Protein AF-A0AAW2YPS1-F1 (afdb_monomer_lite)

Sequence (233 aa):
MLGTVGYEARLDATVISDTVNVASRLKALTKAFGVFIIVSSSVIDRYEIELLEQADQQAEVADNHPVTPLSAHKRTPSLLTLVQEEENSLQSFTFGSSKAKSNSEVHFDDRSDDSSCSYYQQKIKYRRLGSFILKGKNVPYELYEVYDLNWYLRHETLKEHEEKLEAFRVGLELFSDMKTLPAALRHFQQLHAAHPREAIMNFYCKACQAYMNEKLPDDWKGEIKTDKSGDIL

Organism: NCBI:txid1008807

Radius of gyration: 24.63 Å; chains: 1; bounding box: 60×60×66 Å

InterPro domains:
  IPR029787 Nucleotide cyclase [G3DSA:3.30.70.1230] (1-89)
  IPR029787 Nucleotide cyclase [SSF55073] (2-156)

Foldseek 3Di:
DWAWDDDPVDTDTDDDDPVVLVVLQQVLQCVLQVADDKDFPVVCVVVVQDAPDDDCPPPDDDDDDDDDPPPDDDDDDDPVVVVVVVVVVVVPDDDDDDDDDDDDDDDPPPPPPCVVVVVVPQRWYKAWLAWEQEPPRPHTTGMIGIDRPVVVCVPDPPVVVVVLRVLVVVLLQLLQDLVSLVVSLVSLVVSCVVPVSRSSSVLSNVVSVVVNPDDDDPNGGNYFYAYSNRHTD

Structure (mmCIF, N/CA/C/O backbone):
data_AF-A0AAW2YPS1-F1
#
_entry.id   AF-A0AAW2YPS1-F1
#
loop_
_atom_site.group_PDB
_atom_site.id
_atom_site.type_symbol
_atom_site.label_atom_id
_atom_site.label_alt_id
_atom_site.label_comp_id
_atom_site.label_asym_id
_atom_site.label_entity_id
_atom_site.label_seq_id
_atom_site.pdbx_PDB_ins_code
_atom_site.Cartn_x
_atom_site.Cartn_y
_atom_site.Cartn_z
_atom_site.occupancy
_atom_site.B_iso_or_equiv
_atom_site.auth_seq_id
_atom_site.auth_comp_id
_atom_site.auth_asym_id
_atom_site.auth_atom_id
_atom_site.pdbx_PDB_model_num
ATOM 1 N N . MET A 1 1 ? -5.151 -27.121 -5.963 1.00 49.91 1 MET A N 1
ATOM 2 C CA . MET A 1 1 ? -5.452 -28.293 -6.812 1.00 49.91 1 MET A CA 1
ATOM 3 C C . MET A 1 1 ? -5.431 -27.850 -8.267 1.00 49.91 1 MET A C 1
ATOM 5 O O . MET A 1 1 ? -5.930 -26.771 -8.564 1.00 49.91 1 MET A O 1
ATOM 9 N N . LEU A 1 2 ? -4.829 -28.640 -9.152 1.00 50.59 2 LEU A N 1
ATOM 10 C CA . LEU A 1 2 ? -4.946 -28.479 -10.604 1.00 50.59 2 LEU A CA 1
ATOM 11 C C . LEU A 1 2 ? -6.037 -29.450 -11.071 1.00 50.59 2 LEU A C 1
ATOM 13 O O . LEU A 1 2 ? -6.014 -30.608 -10.662 1.00 50.59 2 LEU A O 1
ATOM 17 N N . GLY A 1 3 ? -7.005 -28.987 -11.855 1.00 50.53 3 GLY A N 1
ATOM 18 C CA . GLY A 1 3 ? -8.108 -29.816 -12.338 1.00 50.53 3 GLY A CA 1
ATOM 19 C C . GLY A 1 3 ? -8.510 -29.433 -13.754 1.00 50.53 3 GLY A C 1
ATOM 20 O O . GLY A 1 3 ? -8.376 -28.284 -14.152 1.00 50.53 3 GLY A O 1
ATOM 21 N N . THR A 1 4 ? -8.990 -30.392 -14.532 1.00 61.03 4 THR A N 1
ATOM 22 C CA . THR A 1 4 ? -9.516 -30.141 -15.877 1.00 61.03 4 THR A CA 1
ATOM 23 C C . THR A 1 4 ? -11.019 -29.900 -15.801 1.00 61.03 4 THR A C 1
ATOM 25 O O . THR A 1 4 ? -11.741 -30.722 -15.237 1.00 61.03 4 THR A O 1
ATOM 28 N N . VAL A 1 5 ? -11.501 -28.794 -16.362 1.00 60.19 5 VAL A N 1
ATOM 29 C CA . VAL A 1 5 ? -12.927 -28.474 -16.483 1.00 60.19 5 VAL A CA 1
ATOM 30 C C . VAL A 1 5 ? -13.302 -28.548 -17.956 1.00 60.19 5 VAL A C 1
ATOM 32 O O . VAL A 1 5 ? -12.699 -27.865 -18.780 1.00 60.19 5 VAL A O 1
ATOM 35 N N . GLY A 1 6 ? -14.292 -29.373 -18.300 1.00 63.28 6 GLY A N 1
ATOM 36 C CA . GLY A 1 6 ? -14.821 -29.414 -19.659 1.00 63.28 6 GLY A CA 1
ATOM 37 C C . GLY A 1 6 ? -15.485 -30.732 -20.059 1.00 63.28 6 GLY A C 1
ATOM 38 O O . GLY A 1 6 ? -15.484 -31.696 -19.296 1.00 63.28 6 GLY A O 1
ATOM 39 N N . TYR A 1 7 ? -16.096 -30.741 -21.245 1.00 58.62 7 TYR A N 1
ATOM 40 C CA . TYR A 1 7 ? -16.742 -31.913 -21.855 1.00 58.62 7 TYR A CA 1
ATOM 41 C C . TYR A 1 7 ? -15.767 -32.595 -22.827 1.00 58.62 7 TYR A C 1
ATOM 43 O O . TYR A 1 7 ? -14.792 -31.968 -23.228 1.00 58.62 7 TYR A O 1
ATOM 51 N N . GLU A 1 8 ? -16.027 -33.839 -23.244 1.00 62.25 8 GLU A N 1
ATOM 52 C CA . GLU A 1 8 ? -15.074 -34.737 -23.941 1.00 62.25 8 GLU A CA 1
ATOM 53 C C . GLU A 1 8 ? -14.272 -34.131 -25.120 1.00 62.25 8 GLU A C 1
ATOM 55 O O . GLU A 1 8 ? -13.192 -34.625 -25.431 1.00 62.25 8 GLU A O 1
ATOM 60 N N . ALA A 1 9 ? -14.739 -33.045 -25.751 1.00 55.00 9 ALA A N 1
ATOM 61 C CA . ALA A 1 9 ? -14.063 -32.362 -26.862 1.00 55.00 9 ALA A CA 1
ATOM 62 C C . ALA A 1 9 ? -13.265 -31.085 -26.487 1.00 55.00 9 ALA A C 1
ATOM 64 O O . ALA A 1 9 ? -12.586 -30.522 -27.346 1.00 55.00 9 ALA A O 1
ATOM 65 N N . ARG A 1 10 ? -13.345 -30.597 -25.240 1.00 47.72 10 ARG A N 1
ATOM 66 C CA . ARG A 1 10 ? -12.594 -29.437 -24.719 1.00 47.72 10 ARG A CA 1
ATOM 67 C C . ARG A 1 10 ? -12.361 -29.608 -23.221 1.00 47.72 10 ARG A C 1
ATOM 69 O O . ARG A 1 10 ? -13.286 -29.396 -22.449 1.00 47.72 10 ARG A O 1
ATOM 76 N N . LEU A 1 11 ? -11.140 -29.959 -22.825 1.00 43.00 11 LEU A N 1
ATOM 77 C CA . LEU A 1 11 ? -10.700 -29.976 -21.428 1.00 43.00 11 LEU A CA 1
ATOM 78 C C . LEU A 1 11 ? -9.792 -28.767 -21.186 1.00 43.00 11 LEU A C 1
ATOM 80 O O . LEU A 1 11 ? -8.671 -28.745 -21.687 1.00 43.00 11 LEU A O 1
ATOM 84 N N . ASP A 1 12 ? -10.255 -27.788 -20.409 1.00 59.34 12 ASP A N 1
ATOM 85 C CA . ASP A 1 12 ? -9.418 -26.674 -19.961 1.00 59.34 12 ASP A CA 1
ATOM 86 C C . ASP A 1 12 ? -8.787 -27.015 -18.608 1.00 59.34 12 ASP A C 1
ATOM 88 O O . ASP A 1 12 ? -9.478 -27.285 -17.620 1.00 59.34 12 ASP A O 1
ATOM 92 N N . ALA A 1 13 ? -7.457 -26.999 -18.536 1.00 53.31 13 ALA A N 1
ATOM 93 C CA . ALA A 1 13 ? -6.741 -27.142 -17.275 1.00 53.31 13 ALA A CA 1
ATOM 94 C C . ALA A 1 13 ? -6.869 -25.846 -16.457 1.00 53.31 13 ALA A C 1
ATOM 96 O O . ALA A 1 13 ? -6.369 -24.793 -16.842 1.00 53.31 13 ALA A O 1
ATOM 97 N N . THR A 1 14 ? -7.539 -25.926 -15.309 1.00 62.19 14 THR A N 1
ATOM 98 C CA . THR A 1 14 ? -7.776 -24.812 -14.388 1.00 62.19 14 THR A CA 1
ATOM 99 C C . THR A 1 14 ? -7.107 -25.089 -13.044 1.00 62.19 14 THR A C 1
ATOM 101 O O . THR A 1 14 ? -7.213 -26.177 -12.475 1.00 62.19 14 THR A O 1
ATOM 104 N N . VAL A 1 15 ? -6.426 -24.089 -12.484 1.00 62.94 15 VAL A N 1
ATOM 105 C CA . VAL A 1 15 ? -5.923 -24.152 -11.105 1.00 62.94 15 VAL A CA 1
ATOM 106 C C . VAL A 1 15 ? -6.981 -23.574 -10.174 1.00 62.94 15 VAL A C 1
ATOM 108 O O . VAL A 1 15 ? -7.336 -22.403 -10.279 1.00 62.94 15 VAL A O 1
ATOM 111 N N . ILE A 1 16 ? -7.449 -24.379 -9.222 1.00 67.69 16 ILE A N 1
ATOM 112 C CA . ILE A 1 16 ? -8.326 -23.932 -8.138 1.00 67.69 16 ILE A CA 1
ATOM 113 C C . ILE A 1 16 ? -7.498 -23.945 -6.854 1.00 67.69 16 ILE A C 1
ATOM 115 O O . ILE A 1 16 ? -7.058 -24.995 -6.370 1.00 67.69 16 ILE A O 1
ATOM 119 N N . SER A 1 17 ? -7.224 -22.756 -6.324 1.00 75.56 17 SER A N 1
ATOM 120 C CA . SER A 1 17 ? -6.490 -22.587 -5.072 1.00 75.56 17 SER A CA 1
ATOM 121 C C . SER A 1 17 ? -6.803 -21.240 -4.436 1.00 75.56 17 SER A C 1
ATOM 123 O O . SER A 1 17 ? -7.057 -20.251 -5.126 1.00 75.56 17 SER A O 1
ATOM 125 N N . ASP A 1 18 ? -6.676 -21.183 -3.114 1.00 80.25 18 ASP A N 1
ATOM 126 C CA . ASP A 1 18 ? -6.661 -19.927 -2.377 1.00 80.25 18 ASP A CA 1
ATOM 127 C C 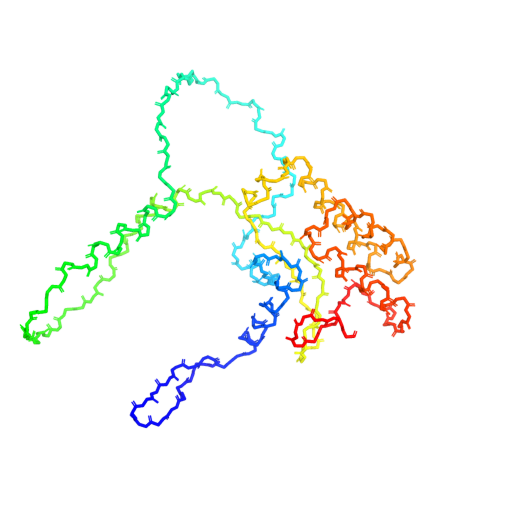. ASP A 1 18 ? -5.565 -18.976 -2.862 1.00 80.25 18 ASP A C 1
ATOM 129 O O . ASP A 1 18 ? -5.792 -17.770 -2.903 1.00 80.25 18 ASP A O 1
ATOM 133 N N . THR A 1 19 ? -4.428 -19.506 -3.320 1.00 82.12 19 THR A N 1
ATOM 134 C CA . THR A 1 19 ? -3.346 -18.715 -3.924 1.00 82.12 19 THR A CA 1
ATOM 135 C C . THR A 1 19 ? -3.807 -17.981 -5.182 1.00 82.12 19 THR A C 1
ATOM 137 O O . THR A 1 19 ? -3.478 -16.812 -5.357 1.00 82.12 19 THR A O 1
ATOM 140 N N . VAL A 1 20 ? -4.614 -18.627 -6.035 1.00 83.19 20 VAL A N 1
ATOM 141 C CA . VAL A 1 20 ? -5.159 -18.006 -7.258 1.00 83.19 20 VAL A CA 1
ATOM 142 C C . VAL A 1 20 ? -6.142 -16.894 -6.891 1.00 83.19 20 VAL A C 1
ATOM 144 O O . VAL A 1 20 ? -6.107 -15.809 -7.472 1.00 83.19 20 VAL A O 1
ATOM 147 N N . ASN A 1 21 ? -6.967 -17.123 -5.865 1.00 84.69 21 ASN A N 1
ATOM 148 C CA . ASN A 1 21 ? -7.882 -16.108 -5.351 1.00 84.69 21 ASN A CA 1
ATOM 149 C C . ASN A 1 21 ? -7.128 -14.899 -4.774 1.00 84.69 21 ASN A C 1
ATOM 151 O O . ASN A 1 21 ? -7.476 -13.766 -5.105 1.00 84.69 21 ASN A O 1
ATOM 155 N N . VAL A 1 22 ? -6.083 -15.115 -3.968 1.00 86.69 22 VAL A N 1
ATOM 156 C CA . VAL A 1 22 ? -5.229 -14.036 -3.438 1.00 86.69 22 VAL A CA 1
ATOM 157 C C . VAL A 1 22 ? -4.558 -13.277 -4.579 1.00 86.69 22 VAL A C 1
ATOM 159 O O . VAL A 1 22 ? -4.701 -12.062 -4.649 1.00 86.69 22 VAL A O 1
ATOM 162 N N . ALA A 1 23 ? -3.931 -13.969 -5.534 1.00 88.00 23 ALA A N 1
ATOM 163 C CA . ALA A 1 23 ? -3.290 -13.334 -6.686 1.00 88.00 23 ALA A CA 1
ATOM 164 C C . ALA A 1 23 ? -4.268 -12.459 -7.495 1.00 88.00 23 ALA A C 1
ATOM 166 O O . ALA A 1 23 ? -3.933 -11.337 -7.875 1.00 88.00 23 ALA A O 1
ATOM 167 N N . SER A 1 24 ? -5.510 -12.920 -7.695 1.00 90.25 24 SER A N 1
ATOM 168 C CA . SER A 1 24 ? -6.547 -12.124 -8.369 1.00 90.25 24 SER A CA 1
ATOM 169 C C . SER A 1 24 ? -6.903 -10.838 -7.609 1.00 90.25 24 SER A C 1
ATOM 171 O O . SER A 1 24 ? -7.172 -9.814 -8.234 1.00 90.25 24 SER A O 1
ATOM 173 N N . ARG A 1 25 ? -6.865 -10.868 -6.269 1.00 92.06 25 ARG A N 1
ATOM 174 C CA . ARG A 1 25 ? -7.097 -9.695 -5.413 1.00 92.06 25 ARG A CA 1
ATOM 175 C C . ARG A 1 25 ? -5.914 -8.738 -5.448 1.00 92.06 25 ARG A C 1
ATOM 177 O O . ARG A 1 25 ? -6.132 -7.544 -5.600 1.00 92.06 25 ARG A O 1
ATOM 184 N N . LEU A 1 26 ? -4.683 -9.247 -5.402 1.00 93.06 26 LEU A N 1
ATOM 185 C CA . LEU A 1 26 ? -3.485 -8.412 -5.544 1.00 93.06 26 LEU A CA 1
ATOM 186 C C . LEU A 1 26 ? -3.471 -7.676 -6.890 1.00 93.06 26 LEU A C 1
ATOM 188 O O . LEU A 1 26 ? -3.177 -6.487 -6.936 1.00 93.06 26 LEU A O 1
ATOM 192 N N . LYS A 1 27 ? -3.900 -8.337 -7.973 1.00 91.19 27 LYS A N 1
ATOM 193 C CA . LYS A 1 27 ? -4.081 -7.694 -9.285 1.00 91.19 27 LYS A CA 1
ATOM 194 C C . LYS A 1 27 ? -5.148 -6.589 -9.282 1.00 91.19 27 LYS A C 1
ATOM 196 O O . LYS A 1 27 ? -5.062 -5.660 -10.074 1.00 91.19 27 LYS A O 1
ATOM 201 N N . ALA A 1 28 ? -6.178 -6.678 -8.445 1.00 91.94 28 ALA A N 1
ATOM 202 C CA . ALA A 1 28 ? -7.138 -5.582 -8.314 1.00 91.94 28 ALA A CA 1
ATOM 203 C C . ALA A 1 28 ? -6.499 -4.380 -7.590 1.00 91.94 28 ALA A C 1
ATOM 205 O O . ALA A 1 28 ? -6.656 -3.239 -8.025 1.00 91.94 28 ALA A O 1
ATOM 206 N N . LEU A 1 29 ? -5.697 -4.650 -6.553 1.00 94.19 29 LEU A N 1
ATOM 207 C CA . LEU A 1 29 ? -4.977 -3.624 -5.793 1.00 94.19 29 LEU A CA 1
ATOM 208 C C . LEU A 1 29 ? -3.941 -2.865 -6.629 1.00 94.19 29 LEU A C 1
ATOM 210 O O . LEU A 1 29 ? -3.798 -1.663 -6.433 1.00 94.19 29 LEU A O 1
ATOM 214 N N . THR A 1 30 ? -3.274 -3.502 -7.602 1.00 93.62 30 THR A N 1
ATOM 215 C CA . THR A 1 30 ? -2.321 -2.790 -8.482 1.00 93.62 30 THR A CA 1
ATOM 216 C C . THR A 1 30 ? -2.982 -1.607 -9.184 1.00 93.62 30 THR A C 1
ATOM 218 O O . THR A 1 30 ? -2.420 -0.513 -9.233 1.00 93.62 30 THR A O 1
ATOM 221 N N . LYS A 1 31 ? -4.227 -1.784 -9.645 1.00 90.88 31 LYS A N 1
ATOM 222 C CA . LYS A 1 31 ? -5.016 -0.715 -10.265 1.00 90.88 31 LYS A CA 1
ATOM 223 C C . LYS A 1 31 ? -5.396 0.377 -9.265 1.00 90.88 31 LYS A C 1
ATOM 225 O O . LYS A 1 31 ? -5.305 1.551 -9.607 1.00 90.88 31 LYS A O 1
ATOM 230 N N . ALA A 1 32 ? -5.834 0.000 -8.064 1.00 90.94 32 ALA A N 1
ATOM 231 C CA . ALA A 1 32 ? -6.223 0.957 -7.028 1.00 90.94 32 ALA A CA 1
ATOM 232 C C . ALA A 1 32 ? -5.034 1.815 -6.560 1.00 90.94 32 ALA A C 1
ATOM 234 O O . ALA A 1 32 ? -5.182 3.012 -6.320 1.00 90.94 32 ALA A O 1
ATOM 235 N N . PHE A 1 33 ? -3.850 1.209 -6.462 1.00 93.06 33 PHE A N 1
ATOM 236 C CA . PHE A 1 33 ? -2.636 1.854 -5.960 1.00 93.06 33 PHE A CA 1
ATOM 237 C C . PHE A 1 33 ? -1.825 2.548 -7.059 1.00 93.06 33 PHE A C 1
ATOM 239 O O . PHE A 1 33 ? -1.006 3.412 -6.754 1.00 93.06 33 PHE A O 1
ATOM 246 N N . GLY A 1 34 ? -2.061 2.205 -8.329 1.00 91.31 34 GLY A N 1
ATOM 247 C CA . GLY A 1 34 ? -1.286 2.716 -9.461 1.00 91.31 34 GLY A CA 1
ATOM 248 C C . GLY A 1 34 ? 0.131 2.140 -9.534 1.00 91.31 34 GLY A C 1
ATOM 249 O O . GLY A 1 34 ? 1.023 2.800 -10.054 1.00 91.31 34 GLY A O 1
ATOM 250 N N . VAL A 1 35 ? 0.333 0.931 -9.004 1.00 92.06 35 VAL A N 1
ATOM 251 C CA . VAL A 1 35 ? 1.626 0.227 -8.952 1.00 92.06 35 VAL A CA 1
ATOM 252 C C . VAL A 1 35 ? 1.655 -0.910 -9.968 1.00 92.06 35 VAL A C 1
ATOM 254 O O . VAL A 1 35 ? 0.607 -1.445 -10.336 1.00 92.06 35 VAL A O 1
ATOM 257 N N . PHE A 1 36 ? 2.840 -1.312 -10.425 1.00 89.50 36 PHE A N 1
ATOM 258 C CA . PHE A 1 36 ? 2.949 -2.317 -11.490 1.00 89.50 36 PHE A CA 1
ATOM 259 C C . PHE A 1 36 ? 2.827 -3.748 -10.972 1.00 89.50 36 PHE A C 1
ATOM 261 O O . PHE A 1 36 ? 2.099 -4.561 -11.547 1.00 89.50 36 PHE A O 1
ATOM 268 N N . ILE A 1 37 ? 3.540 -4.061 -9.890 1.00 92.88 37 ILE A N 1
ATOM 269 C CA . ILE A 1 37 ? 3.670 -5.420 -9.367 1.00 92.88 37 ILE A CA 1
ATOM 270 C C . ILE A 1 37 ? 3.500 -5.375 -7.854 1.00 92.88 37 ILE A C 1
ATOM 272 O O . ILE A 1 37 ? 4.235 -4.672 -7.171 1.00 92.88 37 ILE A O 1
ATOM 276 N N . ILE A 1 38 ? 2.550 -6.158 -7.339 1.00 95.06 38 ILE A N 1
ATOM 277 C CA . ILE A 1 38 ? 2.369 -6.379 -5.902 1.00 95.06 38 ILE A CA 1
ATOM 278 C C . ILE A 1 38 ? 2.671 -7.834 -5.587 1.00 95.06 38 ILE A C 1
ATOM 280 O O . ILE A 1 38 ? 2.161 -8.742 -6.249 1.00 95.06 38 ILE A O 1
ATOM 284 N N . VAL A 1 39 ? 3.438 -8.045 -4.527 1.00 93.56 39 VAL A N 1
ATOM 285 C CA . VAL A 1 39 ? 3.730 -9.361 -3.964 1.00 93.56 39 VAL A CA 1
ATOM 286 C C . VAL A 1 39 ? 3.433 -9.372 -2.467 1.00 93.56 39 VAL A C 1
ATOM 288 O O . VAL A 1 39 ? 3.416 -8.330 -1.815 1.00 93.56 39 VAL A O 1
ATOM 291 N N . SER A 1 40 ? 3.178 -10.554 -1.911 1.00 93.62 40 SER A N 1
ATOM 292 C CA . SER A 1 40 ? 3.101 -10.744 -0.458 1.00 93.62 40 SER A CA 1
ATOM 293 C C . SER A 1 40 ? 4.489 -10.977 0.141 1.00 93.62 40 SER A C 1
ATOM 295 O O . SER A 1 40 ? 5.370 -11.470 -0.567 1.00 93.62 40 SER A O 1
ATOM 297 N N . SER A 1 41 ? 4.647 -10.769 1.451 1.00 90.62 41 SER A N 1
ATOM 298 C CA . SER A 1 41 ? 5.866 -11.135 2.201 1.00 90.62 41 SER A CA 1
ATOM 299 C C . SER A 1 41 ? 6.379 -12.541 1.873 1.00 90.62 41 SER A C 1
ATOM 301 O O . SER A 1 41 ? 7.550 -12.707 1.568 1.00 90.62 41 SER A O 1
ATOM 303 N N . SER A 1 42 ? 5.489 -13.535 1.767 1.00 87.31 42 SER A N 1
ATOM 304 C CA . SER A 1 42 ? 5.872 -14.922 1.452 1.00 87.31 42 SER A CA 1
ATOM 305 C C . SER A 1 42 ? 6.623 -15.101 0.124 1.00 87.31 42 SER A C 1
ATOM 307 O O . SER A 1 42 ? 7.271 -16.124 -0.071 1.00 87.31 42 SER A O 1
ATOM 309 N N . VAL A 1 43 ? 6.494 -14.160 -0.818 1.00 87.25 43 VAL A N 1
ATOM 310 C CA . VAL A 1 43 ? 7.252 -14.168 -2.079 1.00 87.25 43 VAL A CA 1
ATOM 311 C C . VAL A 1 43 ? 8.620 -13.523 -1.875 1.00 87.25 43 VAL A C 1
ATOM 313 O O . VAL A 1 43 ? 9.602 -14.073 -2.358 1.00 87.25 43 VAL A O 1
ATOM 316 N N . ILE A 1 44 ? 8.686 -12.410 -1.137 1.00 83.75 44 ILE A N 1
ATOM 317 C CA . ILE A 1 44 ? 9.950 -11.758 -0.763 1.00 83.75 44 ILE A CA 1
ATOM 318 C C . ILE A 1 44 ? 10.846 -12.752 -0.015 1.00 83.75 44 ILE A C 1
ATOM 320 O O . ILE A 1 44 ? 11.976 -12.983 -0.437 1.00 83.75 44 ILE A O 1
ATOM 324 N N . ASP A 1 45 ? 10.302 -13.412 1.012 1.00 80.62 45 ASP A N 1
ATOM 325 C CA . ASP A 1 45 ? 11.036 -14.351 1.870 1.00 80.62 45 ASP A CA 1
ATOM 326 C C . ASP A 1 45 ? 11.545 -15.572 1.095 1.00 80.62 45 ASP A C 1
ATOM 328 O O . ASP A 1 45 ? 12.632 -16.082 1.346 1.00 80.62 45 ASP A O 1
ATOM 332 N N . ARG A 1 46 ? 10.747 -16.069 0.142 1.00 80.50 46 ARG A N 1
ATOM 333 C CA . ARG A 1 46 ? 11.061 -17.294 -0.605 1.00 80.50 46 ARG A CA 1
ATOM 334 C C . ARG A 1 46 ? 12.149 -17.099 -1.657 1.00 80.50 46 ARG A C 1
ATOM 336 O O . ARG A 1 46 ? 12.832 -18.063 -1.987 1.00 80.50 46 ARG A O 1
ATOM 343 N N . TYR A 1 47 ? 12.237 -15.905 -2.230 1.00 73.62 47 TYR A N 1
ATOM 344 C CA . TYR A 1 47 ? 13.167 -15.598 -3.317 1.00 73.62 47 TYR A CA 1
ATOM 345 C C . TYR A 1 47 ? 14.295 -14.664 -2.878 1.00 73.62 47 TYR A C 1
ATOM 347 O O . TYR A 1 47 ? 14.976 -14.123 -3.743 1.00 73.62 47 TYR A O 1
ATOM 355 N N . GLU A 1 48 ? 14.469 -14.475 -1.564 1.00 65.31 48 GLU A N 1
ATOM 356 C CA . GLU A 1 48 ? 15.543 -13.676 -0.958 1.00 65.31 48 GLU A CA 1
ATOM 357 C C . GLU A 1 48 ? 15.737 -12.327 -1.666 1.00 65.31 48 GLU A C 1
ATOM 359 O O . GLU A 1 48 ? 16.852 -11.899 -1.956 1.00 65.31 48 GLU A O 1
ATOM 364 N N . ILE A 1 49 ? 14.627 -11.656 -1.993 1.00 66.56 49 ILE A N 1
ATOM 365 C CA . ILE A 1 49 ? 14.687 -10.367 -2.681 1.00 66.56 49 ILE A CA 1
ATOM 366 C C . ILE A 1 49 ? 15.344 -9.375 -1.705 1.00 66.56 49 ILE A C 1
ATOM 368 O O . ILE A 1 49 ? 14.782 -9.073 -0.650 1.00 66.56 49 ILE A O 1
ATOM 372 N N . GLU A 1 50 ? 16.557 -8.909 -2.030 1.00 57.00 50 GLU A N 1
ATOM 373 C CA . GLU A 1 50 ? 17.369 -8.060 -1.146 1.00 57.00 50 GLU A CA 1
ATOM 374 C C . GLU A 1 50 ? 16.673 -6.724 -0.844 1.00 57.00 50 GLU A C 1
ATOM 376 O O . GLU A 1 50 ? 16.353 -5.944 -1.747 1.00 57.00 50 GLU A O 1
ATOM 381 N N . LEU A 1 51 ? 16.485 -6.431 0.449 1.00 53.00 51 LEU A N 1
ATOM 382 C CA . LEU A 1 51 ? 16.148 -5.093 0.926 1.00 53.00 51 LEU A CA 1
ATOM 383 C C . LEU A 1 51 ? 17.399 -4.228 0.771 1.00 53.00 51 LEU A C 1
ATOM 385 O O . LEU A 1 51 ? 18.302 -4.269 1.601 1.00 53.00 51 LEU A O 1
ATOM 389 N N . LEU A 1 52 ? 17.484 -3.444 -0.296 1.00 49.56 52 LEU A N 1
ATOM 390 C CA . LEU A 1 52 ? 18.528 -2.424 -0.384 1.00 49.56 52 LEU A CA 1
ATOM 391 C C . LEU A 1 52 ? 18.043 -1.188 0.356 1.00 49.56 52 LEU A C 1
ATOM 393 O O . LEU A 1 52 ? 17.695 -0.178 -0.258 1.00 49.56 52 LEU A O 1
ATOM 397 N N . GLU A 1 53 ? 17.950 -1.313 1.676 1.00 42.72 53 GLU A N 1
ATOM 398 C CA . GLU A 1 53 ? 17.853 -0.153 2.541 1.00 42.72 53 GLU A CA 1
ATOM 399 C C . GLU A 1 53 ? 19.185 0.594 2.485 1.00 42.72 53 GLU A C 1
ATOM 401 O O . GLU A 1 53 ? 20.230 0.083 2.874 1.00 42.72 53 GLU A O 1
ATOM 406 N N . GLN A 1 54 ? 19.074 1.826 1.990 1.00 36.78 54 GLN A N 1
ATOM 407 C CA . GLN A 1 54 ? 20.110 2.838 1.826 1.00 36.78 54 GLN A CA 1
ATOM 408 C C . GLN A 1 54 ? 21.098 2.575 0.686 1.00 36.78 54 GLN A C 1
ATOM 410 O O . GLN A 1 54 ? 21.704 1.516 0.552 1.00 36.78 54 GLN A O 1
ATOM 415 N N . ALA A 1 55 ? 21.221 3.592 -0.170 1.00 38.62 55 ALA A N 1
ATOM 416 C CA . ALA A 1 55 ? 22.260 3.701 -1.174 1.00 38.62 55 ALA A CA 1
ATOM 417 C C . ALA A 1 55 ? 23.616 3.312 -0.575 1.00 38.62 55 ALA A C 1
ATOM 419 O O . ALA A 1 55 ? 23.987 3.809 0.489 1.00 38.62 55 ALA A O 1
ATOM 420 N N . ASP A 1 56 ? 24.346 2.458 -1.288 1.00 40.12 56 ASP A N 1
ATOM 421 C CA . ASP A 1 56 ? 25.765 2.206 -1.085 1.00 40.12 56 ASP A CA 1
ATOM 422 C C . ASP A 1 56 ? 26.522 3.546 -0.985 1.00 40.12 56 ASP A C 1
ATOM 424 O O . ASP A 1 56 ? 26.979 4.102 -1.980 1.00 40.12 56 ASP A O 1
ATOM 428 N N . GLN A 1 57 ? 26.685 4.079 0.229 1.00 42.16 57 GLN A N 1
ATOM 429 C CA . GLN A 1 57 ? 27.601 5.188 0.525 1.00 42.16 57 GLN A CA 1
ATOM 430 C C . GLN A 1 57 ? 29.056 4.699 0.667 1.00 42.16 57 GLN A C 1
ATOM 432 O O . GLN A 1 57 ? 29.907 5.418 1.181 1.00 42.16 57 GLN A O 1
ATOM 437 N N . GLN A 1 58 ? 29.366 3.478 0.217 1.00 35.81 58 GLN A N 1
ATOM 438 C CA . GLN A 1 58 ? 30.698 2.868 0.316 1.00 35.81 58 GLN A CA 1
ATOM 439 C C . GLN A 1 58 ? 31.224 2.297 -1.011 1.00 35.81 58 GLN A C 1
ATOM 441 O O . GLN A 1 58 ? 32.124 1.465 -1.007 1.00 35.81 58 GLN A O 1
ATOM 446 N N . ALA A 1 59 ? 30.734 2.784 -2.155 1.00 40.22 59 ALA A N 1
ATOM 447 C CA . ALA A 1 59 ? 31.341 2.510 -3.461 1.00 40.22 59 ALA A CA 1
ATOM 448 C C . ALA A 1 59 ? 32.226 3.674 -3.958 1.00 40.22 59 ALA A C 1
ATOM 450 O O . ALA A 1 59 ? 32.221 4.011 -5.136 1.00 40.22 59 ALA A O 1
ATOM 451 N N . GLU A 1 60 ? 33.008 4.289 -3.071 1.00 43.31 60 GLU A N 1
ATOM 452 C CA . GLU A 1 60 ? 34.226 5.008 -3.453 1.00 43.31 60 GLU A CA 1
ATOM 453 C C . GLU A 1 60 ? 35.356 4.555 -2.520 1.00 43.31 60 GLU A C 1
ATOM 455 O O . GLU A 1 60 ? 35.172 4.468 -1.310 1.00 43.31 60 GLU A O 1
ATOM 460 N N . VAL A 1 61 ? 36.531 4.308 -3.108 1.00 43.94 61 VAL A N 1
ATOM 461 C CA . VAL A 1 61 ? 37.789 3.826 -2.501 1.00 43.94 61 VAL A CA 1
ATOM 462 C C . VAL A 1 61 ? 37.959 2.296 -2.451 1.00 43.94 61 VAL A C 1
ATOM 464 O O . VAL A 1 61 ? 37.855 1.685 -1.396 1.00 43.94 61 VAL A O 1
ATOM 467 N N . ALA A 1 62 ? 38.323 1.696 -3.592 1.00 32.81 62 ALA A N 1
ATOM 468 C CA . ALA A 1 62 ? 39.489 0.799 -3.727 1.00 32.81 62 ALA A CA 1
ATOM 469 C C . ALA A 1 62 ? 39.566 0.216 -5.152 1.00 32.81 62 ALA A C 1
ATOM 471 O O . ALA A 1 62 ? 38.880 -0.741 -5.486 1.00 32.81 62 ALA A O 1
ATOM 472 N N . ASP A 1 63 ? 40.362 0.865 -6.002 1.00 32.78 63 ASP A N 1
ATOM 473 C CA . ASP A 1 63 ? 41.480 0.272 -6.755 1.00 32.78 63 ASP A CA 1
ATOM 474 C C . ASP A 1 63 ? 41.677 0.961 -8.108 1.00 32.78 63 ASP A C 1
ATOM 476 O O . ASP A 1 63 ? 40.884 0.876 -9.046 1.00 32.78 63 ASP A O 1
ATOM 480 N N . ASN A 1 64 ? 42.802 1.674 -8.180 1.00 42.78 64 ASN A N 1
ATOM 481 C CA . ASN A 1 64 ? 43.345 2.269 -9.387 1.00 42.78 64 ASN A CA 1
ATOM 482 C C . ASN A 1 64 ? 43.630 1.177 -10.428 1.00 42.78 64 ASN A C 1
ATOM 484 O O . ASN A 1 64 ? 44.708 0.585 -10.433 1.00 42.78 64 ASN A O 1
ATOM 488 N N . HIS A 1 65 ? 42.722 1.002 -11.382 1.00 35.75 65 HIS A N 1
ATOM 489 C CA . HIS A 1 65 ? 43.085 0.593 -12.734 1.00 35.75 65 HIS A CA 1
ATOM 490 C C . HIS A 1 65 ? 42.703 1.717 -13.704 1.00 35.75 65 HIS A C 1
ATOM 492 O O . HIS A 1 65 ? 41.600 2.257 -13.605 1.00 35.75 65 HIS A O 1
ATOM 498 N N . PRO A 1 66 ? 43.589 2.114 -14.638 1.00 28.92 66 PRO A N 1
ATOM 499 C CA . PRO A 1 66 ? 43.281 3.179 -15.577 1.00 28.92 66 PRO A CA 1
ATOM 500 C C . PRO A 1 66 ? 42.224 2.675 -16.563 1.00 28.92 66 PRO A C 1
ATOM 502 O O . PRO A 1 66 ? 42.543 1.996 -17.538 1.00 28.92 66 PRO A O 1
ATOM 505 N N . VAL A 1 67 ? 40.956 3.005 -16.317 1.00 35.31 67 VAL A N 1
ATOM 506 C CA . VAL A 1 67 ? 39.909 2.841 -17.323 1.00 35.31 67 VAL A CA 1
ATOM 507 C C . VAL A 1 67 ? 40.124 3.893 -18.407 1.00 35.31 67 VAL A C 1
ATOM 509 O O . VAL A 1 67 ? 39.997 5.099 -18.210 1.00 35.31 67 VAL A O 1
ATOM 512 N N . THR A 1 68 ? 40.534 3.410 -19.572 1.00 30.44 68 THR A N 1
ATOM 513 C CA . THR A 1 68 ? 40.605 4.175 -20.817 1.00 30.44 68 THR A CA 1
ATOM 514 C C . THR A 1 68 ? 39.192 4.664 -21.163 1.00 30.44 68 THR A C 1
ATOM 516 O O . THR A 1 68 ? 38.239 3.906 -20.967 1.00 30.44 68 THR A O 1
ATOM 519 N N . PRO A 1 69 ? 38.996 5.890 -21.684 1.00 29.73 69 PRO A N 1
ATOM 520 C CA . PRO A 1 69 ? 37.663 6.348 -22.053 1.00 29.73 69 PRO A CA 1
ATOM 521 C C . PRO A 1 69 ? 37.129 5.485 -23.203 1.00 29.73 69 PRO A C 1
ATOM 523 O O . PRO A 1 69 ? 37.625 5.551 -24.330 1.00 29.73 69 PRO A O 1
ATOM 526 N N . LEU A 1 70 ? 36.111 4.667 -22.923 1.00 31.77 70 LEU A N 1
ATOM 527 C CA . LEU A 1 70 ? 35.342 3.974 -23.951 1.00 31.77 70 LEU A CA 1
ATOM 528 C C . LEU A 1 70 ? 34.595 5.025 -24.779 1.00 31.77 70 LEU A C 1
ATOM 530 O O . LEU A 1 70 ? 33.565 5.570 -24.385 1.00 31.77 70 LEU A O 1
ATOM 534 N N . SER A 1 71 ? 35.177 5.327 -25.939 1.00 27.91 71 SER A N 1
ATOM 535 C CA . SER A 1 71 ? 34.561 6.096 -27.013 1.00 27.91 71 SER A CA 1
ATOM 536 C C . SER A 1 71 ? 33.186 5.539 -27.370 1.00 27.91 71 SER A C 1
ATOM 538 O O . SER A 1 71 ? 33.047 4.354 -27.665 1.00 27.91 71 SER A O 1
ATOM 540 N N . ALA A 1 72 ? 32.206 6.444 -27.409 1.00 37.47 72 ALA A N 1
ATOM 541 C CA . ALA A 1 72 ? 30.984 6.411 -28.209 1.00 37.47 72 ALA A CA 1
ATOM 542 C C . ALA A 1 72 ? 30.672 5.064 -28.896 1.00 37.47 72 ALA A C 1
ATOM 544 O O . ALA A 1 72 ? 31.114 4.818 -30.020 1.00 37.47 72 ALA A O 1
ATOM 545 N N . HIS A 1 73 ? 29.856 4.216 -28.266 1.00 31.92 73 HIS A N 1
ATOM 546 C CA . HIS A 1 73 ? 29.226 3.077 -28.935 1.00 31.92 73 HIS A CA 1
ATOM 547 C C . HIS A 1 73 ? 27.699 3.187 -28.878 1.00 31.92 73 HIS A C 1
ATOM 549 O O . HIS A 1 73 ? 27.056 2.967 -27.861 1.00 31.92 73 HIS A O 1
ATOM 555 N N . LYS A 1 74 ? 27.187 3.640 -30.029 1.00 30.17 74 LYS A N 1
ATOM 556 C CA . LYS A 1 74 ? 25.916 3.346 -30.708 1.00 30.17 74 LYS A CA 1
ATOM 557 C C . LYS A 1 74 ? 24.707 2.981 -29.832 1.00 30.17 74 LYS A C 1
ATOM 559 O O . LYS A 1 74 ? 24.630 1.911 -29.247 1.00 30.17 74 LYS A O 1
ATOM 564 N N . ARG A 1 75 ? 23.719 3.885 -29.899 1.00 30.03 75 ARG A N 1
ATOM 565 C CA . ARG A 1 75 ? 22.310 3.745 -29.498 1.00 30.03 75 ARG A CA 1
ATOM 566 C C . ARG A 1 75 ? 21.810 2.298 -29.610 1.00 30.03 75 ARG A C 1
ATOM 568 O O . ARG A 1 75 ? 21.798 1.736 -30.703 1.00 30.03 75 ARG A O 1
ATOM 575 N N . THR A 1 76 ? 21.351 1.753 -28.490 1.00 36.25 76 THR A N 1
ATOM 576 C CA . THR A 1 76 ? 20.555 0.526 -28.430 1.00 36.25 76 THR A CA 1
ATOM 577 C C . THR A 1 76 ? 19.223 0.729 -29.168 1.00 36.25 76 THR A C 1
ATOM 579 O O . THR A 1 76 ? 18.633 1.813 -29.077 1.00 36.25 76 THR A O 1
ATOM 582 N N . PRO A 1 77 ? 18.737 -0.258 -29.942 1.0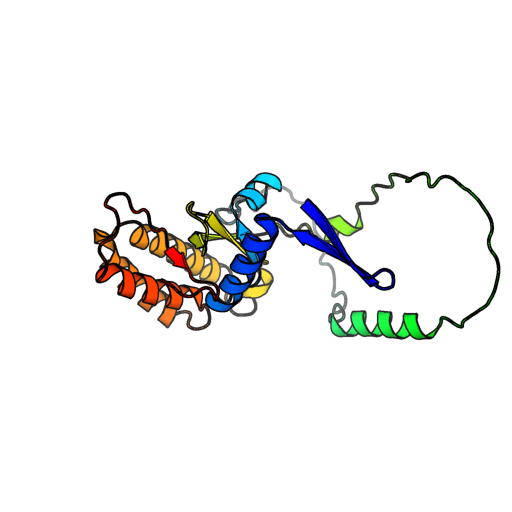0 34.56 77 PRO A N 1
ATOM 583 C CA . PRO A 1 77 ? 17.453 -0.140 -30.617 1.00 34.56 77 PRO A CA 1
ATOM 584 C C . PRO A 1 77 ? 16.311 -0.248 -29.600 1.00 34.56 77 PRO A C 1
ATOM 586 O O . PRO A 1 77 ? 16.386 -0.982 -28.617 1.00 34.56 77 PRO A O 1
ATOM 589 N N . SER A 1 78 ? 15.243 0.517 -29.828 1.00 39.22 78 SER A N 1
ATOM 590 C CA . SER A 1 78 ? 14.057 0.502 -28.966 1.00 39.22 78 SER A CA 1
ATOM 591 C C . SER A 1 78 ? 13.358 -0.864 -28.995 1.00 39.22 78 SER A C 1
ATOM 593 O O . SER A 1 78 ? 13.417 -1.554 -30.013 1.00 39.22 78 SER A O 1
ATOM 595 N N . LEU A 1 79 ? 12.640 -1.213 -27.920 1.00 37.41 79 LEU A N 1
ATOM 596 C CA . LEU A 1 79 ? 11.852 -2.452 -27.778 1.00 37.41 79 LEU A CA 1
ATOM 597 C C . LEU A 1 79 ? 10.921 -2.740 -28.973 1.00 37.41 79 LEU A C 1
ATOM 599 O O . LEU A 1 79 ? 10.667 -3.896 -29.281 1.00 37.41 79 LEU A O 1
ATOM 603 N N . LEU A 1 80 ? 10.463 -1.703 -29.681 1.00 36.38 80 LEU A N 1
ATOM 604 C CA . LEU A 1 80 ? 9.629 -1.832 -30.879 1.00 36.38 80 LEU A CA 1
ATOM 605 C C . LEU A 1 80 ? 10.352 -2.565 -32.027 1.00 36.38 80 LEU A C 1
ATOM 607 O O . LEU A 1 80 ? 9.747 -3.346 -32.750 1.00 36.38 80 LEU A O 1
ATOM 611 N N . THR A 1 81 ? 11.664 -2.351 -32.146 1.00 40.12 81 THR A N 1
ATOM 612 C CA . THR A 1 81 ? 12.515 -2.926 -33.202 1.00 40.12 81 THR A CA 1
ATOM 613 C C . THR A 1 81 ? 12.721 -4.428 -33.009 1.00 40.12 81 THR A C 1
ATOM 615 O O . THR A 1 81 ? 12.725 -5.174 -33.980 1.00 40.12 81 THR A O 1
ATOM 618 N N . LEU A 1 82 ? 12.824 -4.875 -31.753 1.00 38.72 82 LEU A N 1
ATOM 619 C CA . LEU A 1 82 ? 12.982 -6.292 -31.410 1.00 38.72 82 LEU A CA 1
ATOM 620 C C . LEU A 1 82 ? 11.682 -7.077 -31.635 1.00 38.72 82 LEU A C 1
ATOM 622 O O . LEU A 1 82 ? 11.716 -8.222 -32.071 1.00 38.72 82 LEU A O 1
ATOM 626 N N . VAL A 1 83 ? 10.529 -6.435 -31.416 1.00 43.62 83 VAL A N 1
ATOM 627 C CA . VAL A 1 83 ? 9.213 -7.042 -31.680 1.00 43.62 83 VAL A CA 1
ATOM 628 C C . VAL A 1 83 ? 8.985 -7.248 -33.186 1.00 43.62 83 VAL A C 1
ATOM 630 O O . VAL A 1 83 ? 8.435 -8.267 -33.593 1.00 43.62 83 VAL A O 1
ATOM 633 N N . GLN A 1 84 ? 9.469 -6.334 -34.031 1.00 39.69 84 GLN A N 1
ATOM 634 C CA . GLN A 1 84 ? 9.352 -6.453 -35.491 1.00 39.69 84 GLN A CA 1
ATOM 635 C C . GLN A 1 84 ? 10.282 -7.504 -36.119 1.00 39.69 84 GLN A C 1
ATOM 637 O O . GLN A 1 84 ? 9.965 -8.045 -37.180 1.00 39.69 84 GLN A O 1
ATOM 642 N N . GLU A 1 85 ? 11.406 -7.836 -35.485 1.00 46.81 85 GLU A N 1
ATOM 643 C CA . GLU A 1 85 ? 12.303 -8.902 -35.956 1.00 46.81 85 GLU A CA 1
ATOM 644 C C . GLU A 1 85 ? 11.749 -10.311 -35.665 1.00 46.81 85 GLU A C 1
ATOM 646 O O . GLU A 1 85 ? 11.926 -11.218 -36.487 1.00 46.81 85 GLU A O 1
ATOM 651 N N . GLU A 1 86 ? 10.996 -10.489 -34.572 1.00 47.97 86 GLU A N 1
ATOM 652 C CA . GLU A 1 86 ? 10.278 -11.745 -34.303 1.00 47.97 86 GLU A CA 1
ATOM 653 C C . GLU A 1 86 ? 9.098 -11.965 -35.261 1.00 47.97 86 GLU A C 1
ATOM 655 O O . GLU A 1 86 ? 8.934 -13.068 -35.791 1.00 47.97 86 GLU A O 1
ATOM 660 N N . GLU A 1 87 ? 8.317 -10.922 -35.567 1.00 42.53 87 GLU A N 1
ATOM 661 C CA . GLU A 1 87 ? 7.206 -11.031 -36.528 1.00 42.53 87 GLU A CA 1
ATOM 662 C C . GLU A 1 87 ? 7.693 -11.386 -37.943 1.00 42.53 87 GLU A C 1
ATOM 664 O O . GLU A 1 87 ? 7.054 -12.177 -38.643 1.00 42.53 87 GLU A O 1
ATOM 669 N N . ASN A 1 88 ? 8.861 -10.875 -38.348 1.00 39.84 88 ASN A N 1
ATOM 670 C CA . ASN A 1 88 ? 9.464 -11.192 -39.645 1.00 39.84 88 ASN A CA 1
ATOM 671 C C . ASN A 1 88 ? 10.060 -12.609 -39.704 1.00 39.84 88 ASN A C 1
ATOM 673 O O . ASN A 1 88 ? 10.050 -13.229 -40.770 1.00 39.84 88 ASN A O 1
ATOM 677 N N . SER A 1 89 ? 10.526 -13.163 -38.579 1.00 42.75 89 SER A N 1
ATOM 678 C CA . SER A 1 89 ? 11.009 -14.553 -38.524 1.00 42.75 89 SER A CA 1
ATOM 679 C C . SER A 1 89 ? 9.874 -15.576 -38.653 1.00 42.75 89 SER A C 1
ATOM 681 O O . SER A 1 89 ? 10.068 -16.650 -39.231 1.00 42.75 89 SER A O 1
ATOM 683 N N . LEU A 1 90 ? 8.663 -15.231 -38.202 1.00 38.91 90 LEU A N 1
ATOM 684 C CA . LEU A 1 90 ? 7.492 -16.115 -38.236 1.00 38.91 90 LEU A CA 1
ATOM 685 C C . LEU A 1 90 ? 6.822 -16.239 -39.619 1.00 38.91 90 LEU A C 1
ATOM 687 O O . LEU A 1 90 ? 6.035 -17.163 -39.824 1.00 38.91 90 LEU A O 1
ATOM 691 N N . GLN A 1 91 ? 7.156 -15.391 -40.600 1.00 37.75 91 GLN A N 1
ATOM 692 C CA . GLN A 1 91 ? 6.593 -15.481 -41.960 1.00 37.75 91 GLN A CA 1
ATOM 693 C C . GLN A 1 91 ? 7.311 -16.482 -42.889 1.00 37.75 91 GLN A C 1
ATOM 695 O O . GLN A 1 91 ? 6.869 -16.694 -44.018 1.00 37.75 91 GLN A O 1
ATOM 700 N N . SER A 1 92 ? 8.388 -17.136 -42.436 1.00 37.06 92 SER A N 1
ATOM 701 C CA . SER A 1 92 ? 9.195 -18.044 -43.273 1.00 37.06 92 SER A CA 1
ATOM 702 C C . SER A 1 92 ? 8.851 -19.541 -43.156 1.00 37.06 92 SER A C 1
ATOM 704 O O . SER A 1 92 ? 9.400 -20.357 -43.899 1.00 37.06 92 SER A O 1
ATOM 706 N N . PHE A 1 93 ? 7.906 -19.936 -42.294 1.00 31.77 93 PHE A N 1
ATOM 707 C CA . PHE A 1 93 ? 7.535 -21.346 -42.123 1.00 31.77 93 PHE A CA 1
ATOM 708 C C . PHE A 1 93 ? 6.444 -21.789 -43.110 1.00 31.77 93 PHE A C 1
ATOM 710 O O . PHE A 1 93 ? 5.250 -21.578 -42.904 1.00 31.77 93 PHE A O 1
ATOM 717 N N . THR A 1 94 ? 6.864 -22.454 -44.189 1.00 29.72 94 THR A N 1
ATOM 718 C CA . THR A 1 94 ? 5.968 -23.181 -45.100 1.00 29.72 94 THR A CA 1
ATOM 719 C C . THR A 1 94 ? 5.648 -24.580 -44.564 1.00 29.72 94 THR A C 1
ATOM 721 O O . THR A 1 94 ? 6.495 -25.285 -44.019 1.00 29.72 94 THR A O 1
ATOM 724 N N . PHE A 1 95 ? 4.383 -24.977 -44.715 1.00 32.44 95 PHE A N 1
ATOM 725 C CA . PHE A 1 95 ? 3.811 -26.236 -44.242 1.00 32.44 95 PHE A CA 1
ATOM 726 C C . PHE A 1 95 ? 4.269 -27.413 -45.126 1.00 32.44 95 PHE A C 1
ATOM 728 O O . PHE A 1 95 ? 3.886 -27.502 -46.293 1.00 32.44 95 PHE A O 1
ATOM 735 N N . GLY A 1 96 ? 5.074 -28.328 -44.575 1.00 27.05 96 GLY A N 1
ATOM 736 C CA . GLY A 1 96 ? 5.519 -29.566 -45.228 1.00 27.05 96 GLY A CA 1
ATOM 737 C C . GLY A 1 96 ? 5.084 -30.810 -44.445 1.00 27.05 96 GLY A C 1
ATOM 738 O O . GLY A 1 96 ? 5.313 -30.908 -43.245 1.00 27.05 96 GLY A O 1
ATOM 739 N N . SER A 1 97 ? 4.423 -31.754 -45.123 1.00 28.16 97 SER A N 1
ATOM 740 C CA . SER A 1 97 ? 3.791 -32.942 -44.528 1.00 28.16 97 SER A CA 1
ATOM 741 C C . SER A 1 97 ? 4.766 -34.062 -44.111 1.00 28.16 97 SER A C 1
ATOM 743 O O . SER A 1 97 ? 5.795 -34.258 -44.750 1.00 28.16 97 SER A O 1
ATOM 745 N N . SER A 1 98 ? 4.277 -34.915 -43.196 1.00 27.03 98 SER A N 1
ATOM 746 C CA . SER A 1 98 ? 4.584 -36.354 -43.021 1.00 27.03 98 SER A CA 1
ATOM 747 C C . SER A 1 98 ? 5.857 -36.784 -42.274 1.00 27.03 98 SER A C 1
ATOM 749 O O . SER A 1 98 ? 6.949 -36.761 -42.825 1.00 27.03 98 SER A O 1
ATOM 751 N N . LYS A 1 99 ? 5.659 -37.378 -41.083 1.00 25.72 99 LYS A N 1
ATOM 752 C CA . LYS A 1 99 ? 5.797 -38.821 -40.730 1.00 25.72 99 LYS A CA 1
ATOM 753 C C . LYS A 1 99 ? 6.297 -38.998 -39.290 1.00 25.72 99 LYS A C 1
ATOM 755 O O . LYS A 1 99 ? 7.330 -38.470 -38.901 1.00 25.72 99 LYS A O 1
ATOM 760 N N . ALA A 1 100 ? 5.571 -39.821 -38.537 1.00 34.69 100 ALA A N 1
ATOM 761 C CA . ALA A 1 100 ? 5.954 -40.311 -37.221 1.00 34.69 100 ALA A CA 1
ATOM 762 C C . ALA A 1 100 ? 7.270 -41.108 -37.266 1.00 34.69 100 ALA A C 1
ATOM 764 O O . ALA A 1 100 ? 7.443 -41.953 -38.148 1.00 34.69 100 ALA A O 1
ATOM 765 N N . LYS A 1 101 ? 8.141 -40.905 -36.268 1.00 29.06 101 LYS A N 1
ATOM 766 C CA . LYS A 1 101 ? 9.101 -41.910 -35.799 1.00 29.06 101 LYS A CA 1
ATOM 767 C C . LYS A 1 101 ? 9.379 -41.756 -34.300 1.00 29.06 101 LYS A C 1
ATOM 769 O O . LYS A 1 101 ? 9.484 -40.658 -33.773 1.00 29.06 101 LYS A O 1
ATOM 774 N N . SER A 1 102 ? 9.428 -42.926 -33.684 1.00 29.52 102 SER A N 1
ATOM 775 C CA . SER A 1 102 ? 9.589 -43.313 -32.285 1.00 29.52 102 SER A CA 1
ATOM 776 C C . SER A 1 102 ? 10.825 -42.786 -31.549 1.00 29.52 102 SER A C 1
ATOM 778 O O . SER A 1 102 ? 11.898 -42.715 -32.139 1.00 29.52 102 SER A O 1
ATOM 780 N N . ASN A 1 103 ? 10.644 -42.628 -30.231 1.00 33.31 103 ASN A N 1
ATOM 781 C CA . ASN A 1 103 ? 11.578 -42.858 -29.120 1.00 33.31 103 ASN A CA 1
ATOM 782 C C . ASN A 1 103 ? 13.045 -42.430 -29.285 1.00 33.31 103 ASN A C 1
ATOM 784 O O . ASN A 1 103 ? 13.873 -43.182 -29.794 1.00 33.31 103 ASN A O 1
ATOM 788 N N . SER A 1 104 ? 13.377 -41.315 -28.639 1.00 30.80 104 SER A N 1
ATOM 789 C CA . SER A 1 104 ? 14.673 -41.100 -27.994 1.00 30.80 104 SER A CA 1
ATOM 790 C C . SER A 1 104 ? 14.425 -40.355 -26.683 1.00 30.80 104 SER A C 1
ATOM 792 O O . SER A 1 104 ? 13.781 -39.306 -26.686 1.00 30.80 104 SER A O 1
ATOM 794 N N . GLU A 1 105 ? 14.879 -40.935 -25.575 1.00 29.98 105 GLU A N 1
ATOM 795 C CA . GLU A 1 105 ? 14.877 -40.327 -24.245 1.00 29.98 105 GLU A CA 1
ATOM 796 C C . GLU A 1 105 ? 15.477 -38.918 -24.321 1.00 29.98 105 GLU A C 1
ATOM 798 O O . GLU A 1 105 ? 16.590 -38.727 -24.811 1.00 29.98 105 GLU A O 1
ATOM 803 N N . VAL A 1 106 ? 14.718 -37.917 -23.871 1.00 30.22 106 VAL A N 1
ATOM 804 C CA . VAL A 1 106 ? 15.221 -36.549 -23.750 1.00 30.22 106 VAL A CA 1
ATOM 805 C C . VAL A 1 106 ? 16.127 -36.522 -22.527 1.00 30.22 106 VAL A C 1
ATOM 807 O O . VAL A 1 106 ? 15.662 -36.441 -21.392 1.00 30.22 106 VAL A O 1
ATOM 810 N N . HIS A 1 107 ? 17.428 -36.631 -22.767 1.00 26.88 107 HIS A N 1
ATOM 811 C CA . HIS A 1 107 ? 18.434 -36.234 -21.797 1.00 26.88 107 HIS A CA 1
ATOM 812 C C . HIS A 1 107 ? 18.342 -34.709 -21.669 1.00 26.88 107 HIS A C 1
ATOM 814 O O . HIS A 1 107 ? 18.626 -33.987 -22.626 1.00 26.88 107 HIS A O 1
ATOM 820 N N . PHE A 1 108 ? 17.862 -34.219 -20.525 1.00 28.22 108 PHE A N 1
ATOM 821 C CA . PHE A 1 108 ? 17.989 -32.806 -20.182 1.00 28.22 108 PHE A CA 1
ATOM 822 C C . PHE A 1 108 ? 19.473 -32.551 -19.920 1.00 28.22 108 PHE A C 1
ATOM 824 O O . PHE A 1 108 ? 19.983 -32.866 -18.849 1.00 28.22 108 PHE A O 1
ATOM 831 N N . ASP A 1 109 ? 20.167 -32.057 -20.943 1.00 29.47 109 ASP A N 1
ATOM 832 C CA . ASP A 1 109 ? 21.507 -31.499 -20.805 1.00 29.47 109 ASP A CA 1
ATOM 833 C C . ASP A 1 109 ? 21.364 -30.265 -19.901 1.00 29.47 109 ASP A C 1
ATOM 835 O O . ASP A 1 109 ? 20.802 -29.244 -20.307 1.00 29.47 109 ASP A O 1
ATOM 839 N N . ASP A 1 110 ? 21.815 -30.395 -18.654 1.00 40.06 110 ASP A N 1
ATOM 840 C CA . ASP A 1 110 ? 21.955 -29.321 -17.671 1.00 40.06 110 ASP A CA 1
ATOM 841 C C . ASP A 1 110 ? 23.081 -28.384 -18.134 1.00 40.06 110 ASP A C 1
ATOM 843 O O . ASP A 1 110 ? 24.197 -28.376 -17.616 1.00 40.06 110 ASP A O 1
ATOM 847 N N . ARG A 1 111 ? 22.832 -27.652 -19.224 1.00 37.03 111 ARG A N 1
ATOM 848 C CA . ARG A 1 111 ? 23.674 -26.534 -19.641 1.00 37.03 111 ARG A CA 1
ATOM 849 C C . ARG A 1 111 ? 23.170 -25.289 -18.943 1.00 37.03 111 ARG A C 1
ATOM 851 O O . ARG A 1 111 ? 22.403 -24.500 -19.492 1.00 37.03 111 ARG A O 1
ATOM 858 N N . SER A 1 112 ? 23.668 -25.127 -17.727 1.00 47.09 112 SER A N 1
ATOM 859 C CA . SER A 1 112 ? 23.878 -23.850 -17.065 1.00 47.09 112 SER A CA 1
ATOM 860 C C . SER A 1 112 ? 24.792 -22.956 -17.920 1.00 47.09 112 SER A C 1
ATOM 862 O O . SER A 1 112 ? 25.963 -22.766 -17.602 1.00 47.09 112 SER A O 1
ATOM 864 N N . ASP A 1 113 ? 24.283 -22.425 -19.029 1.00 42.19 113 ASP A N 1
ATOM 865 C CA . ASP A 1 113 ? 24.849 -21.232 -19.660 1.00 42.19 113 ASP A CA 1
ATOM 866 C C . ASP A 1 113 ? 23.997 -20.033 -19.232 1.00 42.19 113 ASP A C 1
ATOM 868 O O . ASP A 1 113 ? 23.235 -19.436 -19.989 1.00 42.19 113 ASP A O 1
ATOM 872 N N . ASP A 1 114 ? 24.137 -19.698 -17.950 1.00 46.00 114 ASP A N 1
ATOM 873 C CA . ASP A 1 114 ? 23.483 -18.589 -17.243 1.00 46.00 114 ASP A CA 1
ATOM 874 C C . ASP A 1 114 ? 24.071 -17.210 -17.633 1.00 46.00 114 ASP A C 1
ATOM 876 O O . ASP A 1 114 ? 23.900 -16.185 -16.972 1.00 46.00 114 ASP A O 1
ATOM 880 N N . SER A 1 115 ? 24.795 -17.165 -18.753 1.00 38.28 115 SER A N 1
ATOM 881 C CA . SER A 1 115 ? 25.513 -15.991 -19.247 1.00 38.28 115 SER A CA 1
ATOM 882 C C . SER A 1 115 ? 24.560 -14.887 -19.719 1.00 38.28 115 SER A C 1
ATOM 884 O O . SER A 1 115 ? 24.897 -13.705 -19.633 1.00 38.28 115 SER A O 1
ATOM 886 N N . SER A 1 116 ? 23.342 -15.236 -20.154 1.00 43.62 116 SER A N 1
ATOM 887 C CA . SER A 1 116 ? 22.288 -14.265 -20.487 1.00 43.62 116 SER A CA 1
ATOM 888 C C . SER A 1 116 ? 21.584 -13.684 -19.256 1.00 43.62 116 SER A C 1
ATOM 890 O O . SER A 1 116 ? 20.979 -12.618 -19.359 1.00 43.62 116 SER A O 1
ATOM 892 N N . CYS A 1 117 ? 21.683 -14.336 -18.090 1.00 40.94 117 CYS A N 1
ATOM 893 C CA . CYS A 1 117 ? 21.136 -13.821 -16.832 1.00 40.94 117 CYS A CA 1
ATOM 894 C C . CYS A 1 117 ? 22.058 -12.778 -16.173 1.00 40.94 117 CYS A C 1
ATOM 896 O O . CYS A 1 117 ? 21.598 -11.960 -15.377 1.00 40.94 117 CYS A O 1
ATOM 898 N N . SER A 1 118 ? 23.336 -12.719 -16.569 1.00 39.09 118 SER A N 1
ATOM 899 C CA . SER A 1 118 ? 24.277 -11.686 -16.103 1.00 39.09 118 SER A CA 1
ATOM 900 C C . SER A 1 118 ? 23.888 -10.260 -16.533 1.00 39.09 118 SER A C 1
ATOM 902 O O . SER A 1 118 ? 24.259 -9.291 -15.876 1.00 39.09 118 SER A O 1
ATOM 904 N N . TYR A 1 119 ? 23.081 -10.118 -17.595 1.00 42.75 119 TYR A N 1
ATOM 905 C CA . TYR A 1 119 ? 22.627 -8.817 -18.103 1.00 42.75 119 TYR A CA 1
ATOM 906 C C . TYR A 1 119 ? 21.570 -8.151 -17.201 1.00 42.75 119 TYR A C 1
ATOM 908 O O . TYR A 1 119 ? 21.429 -6.930 -17.211 1.00 42.75 119 TYR A O 1
ATOM 916 N N . TYR A 1 120 ? 20.864 -8.937 -16.379 1.00 44.97 120 TYR A N 1
ATOM 917 C CA . TYR A 1 120 ? 19.868 -8.462 -15.413 1.00 44.97 120 TYR A CA 1
ATOM 918 C C . TYR A 1 120 ? 20.374 -8.538 -13.967 1.00 44.97 120 TYR A C 1
ATOM 920 O O . TYR A 1 120 ? 19.587 -8.711 -13.043 1.00 44.97 120 TYR A O 1
ATOM 928 N N . GLN A 1 121 ? 21.668 -8.300 -13.724 1.00 47.00 121 GLN A N 1
ATOM 929 C CA . GLN A 1 121 ? 22.185 -7.989 -12.378 1.00 47.00 121 GLN A CA 1
ATOM 930 C C . GLN A 1 121 ? 21.666 -6.642 -11.818 1.00 47.00 121 GLN A C 1
ATOM 932 O O . GLN A 1 121 ? 22.256 -6.051 -10.915 1.00 47.00 121 GLN A O 1
ATOM 937 N N . GLN A 1 122 ? 20.547 -6.127 -12.335 1.00 54.19 122 GLN A N 1
ATOM 938 C CA . GLN A 1 122 ? 19.810 -5.060 -11.680 1.00 54.19 122 GLN A CA 1
ATOM 939 C C . GLN A 1 122 ? 19.102 -5.660 -10.471 1.00 54.19 122 GLN A C 1
ATOM 941 O O . GLN A 1 122 ? 18.173 -6.455 -10.599 1.00 54.19 122 GLN A O 1
ATOM 946 N N . LYS A 1 123 ? 19.574 -5.285 -9.282 1.00 65.94 123 LYS A N 1
ATOM 947 C CA . LYS A 1 123 ? 18.975 -5.721 -8.027 1.00 65.94 123 LYS A CA 1
ATOM 948 C C . LYS A 1 123 ? 17.512 -5.270 -7.979 1.00 65.94 123 LYS A C 1
ATOM 950 O O . LYS A 1 123 ? 17.227 -4.071 -8.000 1.00 65.94 123 LYS A O 1
ATOM 955 N N . ILE A 1 124 ? 16.601 -6.238 -7.934 1.00 72.12 124 ILE A N 1
ATOM 956 C CA . ILE A 1 124 ? 15.161 -6.020 -7.792 1.00 72.12 124 ILE A CA 1
ATOM 957 C C . ILE A 1 124 ? 14.919 -5.195 -6.523 1.00 72.12 124 ILE A C 1
ATOM 959 O O . ILE A 1 124 ? 15.366 -5.577 -5.444 1.00 72.12 124 ILE A O 1
ATOM 963 N N . LYS A 1 125 ? 14.224 -4.060 -6.646 1.00 83.56 125 LYS A N 1
ATOM 964 C CA . LYS A 1 125 ? 13.863 -3.207 -5.507 1.00 83.56 125 LYS A CA 1
ATOM 965 C C . LYS A 1 125 ? 12.430 -3.483 -5.087 1.00 83.56 125 LYS A C 1
ATOM 967 O O . LYS A 1 125 ? 11.598 -3.898 -5.895 1.00 83.56 125 LYS A O 1
ATOM 972 N N . TYR A 1 126 ? 12.127 -3.213 -3.825 1.00 89.88 126 TYR A N 1
ATOM 973 C CA . TYR A 1 126 ? 10.758 -3.258 -3.342 1.00 89.88 126 TYR A CA 1
ATOM 974 C C . TYR A 1 126 ? 10.505 -2.242 -2.234 1.00 89.88 126 TYR A C 1
ATOM 976 O O . TYR A 1 126 ? 11.423 -1.818 -1.537 1.00 89.88 126 TYR A O 1
ATOM 984 N N . ARG A 1 127 ? 9.237 -1.851 -2.077 1.00 92.69 127 ARG A N 1
ATOM 985 C CA . ARG A 1 127 ? 8.761 -0.994 -0.983 1.00 92.69 127 ARG A CA 1
ATOM 986 C C . ARG A 1 127 ? 7.549 -1.612 -0.307 1.00 92.69 127 ARG A C 1
ATOM 988 O O . ARG A 1 127 ? 6.687 -2.183 -0.976 1.00 92.69 127 ARG A O 1
ATOM 995 N N . ARG A 1 128 ? 7.454 -1.479 1.016 1.00 95.50 128 ARG A N 1
ATOM 996 C CA . ARG A 1 128 ? 6.272 -1.915 1.771 1.00 95.50 128 ARG A CA 1
ATOM 997 C C . ARG A 1 128 ? 5.072 -1.041 1.410 1.00 95.50 128 ARG A C 1
ATOM 999 O O . ARG A 1 128 ? 5.169 0.181 1.439 1.00 95.50 128 ARG A O 1
ATOM 1006 N N . LEU A 1 129 ? 3.939 -1.671 1.109 1.00 97.25 129 LEU A N 1
ATOM 1007 C CA . LEU A 1 129 ? 2.675 -0.991 0.811 1.00 97.25 129 LEU A CA 1
ATOM 1008 C C . LEU A 1 129 ? 1.725 -0.969 2.002 1.00 97.25 129 LEU A C 1
ATOM 1010 O O . LEU A 1 129 ? 0.860 -0.102 2.038 1.00 97.25 129 LEU A O 1
ATOM 1014 N N . GLY A 1 130 ? 1.865 -1.903 2.945 1.00 97.00 130 GLY A N 1
ATOM 1015 C CA . GLY A 1 130 ? 1.052 -1.988 4.159 1.00 97.00 130 GLY A CA 1
ATOM 1016 C C . GLY A 1 130 ? 0.489 -3.383 4.415 1.00 97.00 130 GLY A C 1
ATOM 1017 O O . GLY A 1 130 ? 0.845 -4.350 3.736 1.00 97.00 130 GLY A O 1
ATOM 1018 N N . SER A 1 131 ? -0.411 -3.455 5.396 1.00 97.25 131 SER A N 1
ATOM 1019 C CA . SER A 1 131 ? -1.070 -4.684 5.834 1.00 97.25 131 SER A CA 1
ATOM 1020 C C . SER A 1 131 ? -2.514 -4.723 5.344 1.00 97.25 131 SER A C 1
ATOM 1022 O O . SER A 1 131 ? -3.276 -3.789 5.591 1.00 97.25 131 SER A O 1
ATOM 1024 N N . PHE A 1 132 ? -2.913 -5.784 4.639 1.00 96.88 132 PHE A N 1
ATOM 1025 C CA . PHE A 1 132 ? -4.218 -5.839 3.973 1.00 96.88 132 PHE A CA 1
ATOM 1026 C C . PHE A 1 132 ? -4.989 -7.120 4.273 1.00 96.88 132 PHE A C 1
ATOM 1028 O O . PHE A 1 132 ? -4.499 -8.229 4.064 1.00 96.88 132 PHE A O 1
ATOM 1035 N N . ILE A 1 133 ? -6.251 -6.975 4.673 1.00 95.56 133 ILE A N 1
ATOM 1036 C CA . ILE A 1 133 ? -7.197 -8.086 4.804 1.00 95.56 133 ILE A CA 1
ATOM 1037 C C . ILE A 1 133 ? -8.047 -8.128 3.533 1.00 95.56 133 ILE A C 1
ATOM 1039 O O . ILE A 1 133 ? -8.948 -7.313 3.320 1.00 95.56 133 ILE A O 1
ATOM 1043 N N . LEU A 1 134 ? -7.735 -9.085 2.661 1.00 94.56 134 LEU A N 1
ATOM 1044 C CA . LEU A 1 134 ? -8.395 -9.245 1.365 1.00 94.56 134 LEU A CA 1
ATOM 1045 C C . LEU A 1 134 ? -9.793 -9.852 1.528 1.00 94.56 134 LEU A C 1
ATOM 1047 O O . LEU A 1 134 ? -10.018 -10.705 2.389 1.00 94.56 134 LEU A O 1
ATOM 1051 N N . LYS A 1 135 ? -10.738 -9.495 0.650 1.00 91.00 135 LYS A N 1
ATOM 1052 C CA . LYS A 1 135 ? -12.108 -10.026 0.717 1.00 91.00 135 LYS A CA 1
ATOM 1053 C C . LYS A 1 135 ? -12.148 -11.558 0.769 1.00 91.00 135 LYS A C 1
ATOM 1055 O O . LYS A 1 135 ? -11.754 -12.237 -0.181 1.00 91.00 135 LYS A O 1
ATOM 1060 N N . GLY A 1 136 ? -12.741 -12.082 1.843 1.00 88.94 136 GLY A N 1
ATOM 1061 C CA . GLY A 1 136 ? -12.882 -13.522 2.085 1.00 88.94 136 GLY A CA 1
ATOM 1062 C C . GLY A 1 136 ? -11.678 -14.152 2.788 1.00 88.94 136 GLY A C 1
ATOM 1063 O O . GLY A 1 136 ? -11.618 -15.374 2.893 1.00 88.94 136 GLY A O 1
ATOM 1064 N N . LYS A 1 137 ? -10.725 -13.338 3.251 1.00 91.19 137 LYS A N 1
ATOM 1065 C CA . LYS A 1 137 ? -9.616 -13.739 4.113 1.00 91.19 137 LYS A CA 1
ATOM 1066 C C . LYS A 1 137 ? -9.806 -13.132 5.500 1.00 91.19 137 LYS A C 1
ATOM 1068 O O . LYS A 1 137 ? -10.385 -12.061 5.638 1.00 91.19 137 LYS A O 1
ATOM 1073 N N . ASN A 1 138 ? -9.319 -13.852 6.507 1.00 89.00 138 ASN A N 1
ATOM 1074 C CA . ASN A 1 138 ? -9.421 -13.473 7.921 1.00 89.00 138 ASN A CA 1
ATOM 1075 C C . ASN A 1 138 ? -8.050 -13.167 8.538 1.00 89.00 138 ASN A C 1
ATOM 1077 O O . ASN A 1 138 ? -7.961 -12.912 9.732 1.00 89.00 138 ASN A O 1
ATOM 1081 N N . VAL A 1 139 ? -6.991 -13.232 7.730 1.00 91.00 139 VAL A N 1
ATOM 1082 C CA . VAL A 1 139 ? -5.622 -12.909 8.124 1.00 91.00 139 VAL A CA 1
ATOM 1083 C C . VAL A 1 139 ? -5.121 -11.753 7.262 1.00 91.00 139 VAL A C 1
ATOM 1085 O O . VAL A 1 139 ? -5.481 -11.695 6.076 1.00 91.00 139 VAL A O 1
ATOM 1088 N N . PRO A 1 140 ? -4.332 -10.832 7.834 1.00 94.69 140 PRO A N 1
ATOM 1089 C CA . PRO A 1 140 ? -3.685 -9.790 7.062 1.00 94.69 140 PRO A CA 1
ATOM 1090 C C . PRO A 1 140 ? -2.560 -10.367 6.198 1.00 94.69 140 PRO A C 1
ATOM 1092 O O . PRO A 1 140 ? -1.908 -11.350 6.555 1.00 94.69 140 PRO A O 1
ATOM 1095 N N . TYR A 1 141 ? -2.334 -9.729 5.057 1.00 95.56 141 TYR A N 1
ATOM 1096 C CA . TYR A 1 141 ? -1.196 -9.958 4.181 1.00 95.56 141 TYR A CA 1
ATOM 1097 C C . TYR A 1 141 ? -0.336 -8.699 4.173 1.00 95.56 141 TYR A C 1
ATOM 1099 O O . TYR A 1 141 ? -0.822 -7.630 3.803 1.00 95.56 141 TYR A O 1
ATOM 1107 N N . GLU A 1 142 ? 0.938 -8.834 4.534 1.00 96.12 142 GLU A N 1
ATOM 1108 C CA . GLU A 1 142 ? 1.927 -7.786 4.279 1.00 96.12 142 GLU A CA 1
ATOM 1109 C C . GLU A 1 142 ? 2.225 -7.755 2.783 1.00 96.12 142 GLU A C 1
ATOM 1111 O O . GLU A 1 142 ? 2.642 -8.764 2.200 1.00 96.12 142 GLU A O 1
ATOM 1116 N N . LEU A 1 143 ? 1.965 -6.606 2.162 1.00 96.44 143 LEU A N 1
ATOM 1117 C CA . LEU A 1 143 ? 2.117 -6.410 0.728 1.00 96.44 143 LEU A CA 1
ATOM 1118 C C . LEU A 1 143 ? 3.262 -5.453 0.421 1.00 96.44 143 LEU A C 1
ATOM 1120 O O . LEU A 1 143 ? 3.468 -4.450 1.108 1.00 96.44 143 LEU A O 1
ATOM 1124 N N . TYR A 1 144 ? 3.956 -5.752 -0.669 1.00 95.38 144 TYR A N 1
ATOM 1125 C CA . TYR A 1 144 ? 5.086 -4.993 -1.177 1.00 95.38 144 TYR A CA 1
ATOM 1126 C C . TYR A 1 144 ? 4.883 -4.711 -2.658 1.00 95.38 144 TYR A C 1
ATOM 1128 O O . TYR A 1 144 ? 4.372 -5.559 -3.393 1.00 95.38 144 TYR A O 1
ATOM 1136 N N . GLU A 1 145 ? 5.299 -3.532 -3.101 1.00 93.94 145 GLU A N 1
ATOM 1137 C CA . GLU A 1 145 ? 5.513 -3.276 -4.517 1.00 93.94 145 GLU A CA 1
ATOM 1138 C C . GLU A 1 145 ? 6.923 -3.703 -4.867 1.00 93.94 145 GLU A C 1
ATOM 1140 O O . GLU A 1 145 ? 7.862 -3.301 -4.187 1.00 93.94 145 GLU A O 1
ATOM 1145 N N . VAL A 1 146 ? 7.057 -4.468 -5.943 1.00 90.75 146 VAL A N 1
ATOM 1146 C CA . VAL A 1 146 ? 8.347 -4.771 -6.559 1.00 90.75 146 VAL A CA 1
ATOM 1147 C C . VAL A 1 146 ? 8.508 -3.877 -7.776 1.00 90.75 146 VAL A C 1
ATOM 1149 O O . VAL A 1 146 ? 7.585 -3.765 -8.587 1.00 90.75 146 VAL A O 1
ATOM 1152 N N . TYR A 1 147 ? 9.667 -3.245 -7.915 1.00 86.50 147 TYR A N 1
ATOM 1153 C CA . TYR A 1 147 ? 9.892 -2.286 -8.982 1.00 86.50 147 TYR A CA 1
ATOM 1154 C C . TYR A 1 147 ? 11.336 -2.232 -9.472 1.00 86.50 147 TYR A C 1
ATOM 1156 O O . TYR A 1 147 ? 12.285 -2.590 -8.774 1.00 86.50 147 TYR A O 1
ATOM 1164 N N . ASP A 1 148 ? 11.478 -1.730 -10.695 1.00 84.50 148 ASP A N 1
ATOM 1165 C CA . ASP A 1 148 ? 12.746 -1.274 -11.248 1.00 84.50 148 ASP A CA 1
ATOM 1166 C C . ASP A 1 148 ? 12.854 0.242 -11.047 1.00 84.50 148 ASP A C 1
ATOM 1168 O O . ASP A 1 148 ? 11.955 1.013 -11.399 1.00 84.50 148 ASP A O 1
ATOM 1172 N N . LEU A 1 149 ? 13.973 0.679 -10.477 1.00 82.31 149 LEU A N 1
ATOM 1173 C CA . LEU A 1 149 ? 14.270 2.085 -10.233 1.00 82.31 149 LEU A CA 1
ATOM 1174 C C . LEU A 1 149 ? 14.233 2.913 -11.532 1.00 82.31 149 LEU A C 1
ATOM 1176 O O . LEU A 1 149 ? 13.752 4.048 -11.532 1.00 82.31 149 LEU A O 1
ATOM 1180 N N . ASN A 1 150 ? 14.631 2.329 -12.667 1.00 83.75 150 ASN A N 1
ATOM 1181 C CA . ASN A 1 150 ? 14.580 2.979 -13.976 1.00 83.75 150 ASN A CA 1
ATOM 1182 C C . ASN A 1 150 ? 13.158 3.387 -14.381 1.00 83.75 150 ASN A C 1
ATOM 1184 O O . ASN A 1 150 ? 12.986 4.321 -15.166 1.00 83.75 150 ASN A O 1
ATOM 1188 N N . TRP A 1 151 ? 12.115 2.724 -13.865 1.00 85.50 151 TRP A N 1
ATOM 1189 C CA . TRP A 1 151 ? 10.735 3.103 -14.169 1.00 85.50 151 TRP A CA 1
ATOM 1190 C C . TRP A 1 151 ? 10.395 4.487 -13.625 1.00 85.50 151 TRP A C 1
ATOM 1192 O O . TRP A 1 151 ? 9.722 5.250 -14.329 1.00 85.50 151 TRP A O 1
ATOM 1202 N N . TYR A 1 152 ? 10.904 4.805 -12.433 1.00 83.38 152 TYR A N 1
ATOM 1203 C CA . TYR A 1 152 ? 10.675 6.059 -11.720 1.00 83.38 152 TYR A CA 1
ATOM 1204 C C . TYR A 1 152 ? 11.644 7.158 -12.139 1.00 83.38 152 TYR A C 1
ATOM 1206 O O . TYR A 1 152 ? 11.207 8.279 -12.399 1.00 83.38 152 TYR A O 1
ATOM 1214 N N . LEU A 1 153 ? 12.929 6.829 -12.325 1.00 84.69 153 LEU A N 1
ATOM 1215 C CA . LEU A 1 153 ? 13.972 7.812 -12.656 1.00 84.69 153 LEU A CA 1
ATOM 1216 C C . LEU A 1 153 ? 13.785 8.525 -14.009 1.00 84.69 153 LEU A C 1
ATOM 1218 O O . LEU A 1 153 ? 14.501 9.467 -14.337 1.00 84.69 153 LEU A O 1
ATOM 1222 N N . ARG A 1 154 ? 12.786 8.123 -14.803 1.00 86.31 154 ARG A N 1
ATOM 1223 C CA . ARG A 1 154 ? 12.333 8.870 -15.988 1.00 86.31 154 ARG A CA 1
ATOM 1224 C C . ARG A 1 154 ? 11.654 10.199 -15.650 1.00 86.31 154 ARG A C 1
ATOM 1226 O O . ARG A 1 154 ? 11.493 11.036 -16.539 1.00 86.31 154 ARG A O 1
ATOM 1233 N N . HIS A 1 155 ? 11.180 10.362 -14.418 1.00 85.88 155 HIS A N 1
ATOM 1234 C CA . HIS A 1 155 ? 10.328 11.481 -14.012 1.00 85.88 155 HIS A CA 1
ATOM 1235 C C . HIS A 1 155 ? 10.759 12.154 -12.703 1.00 85.88 155 HIS A C 1
ATOM 1237 O O . HIS A 1 155 ? 10.197 13.195 -12.374 1.00 85.88 155 HIS A O 1
ATOM 1243 N N . GLU A 1 156 ? 11.733 11.592 -11.988 1.00 88.69 156 GLU A N 1
ATOM 1244 C CA . GLU A 1 156 ? 12.280 12.121 -10.734 1.00 88.69 156 GLU A CA 1
ATOM 1245 C C . GLU A 1 156 ? 13.754 11.715 -10.577 1.00 88.69 156 GLU A C 1
ATOM 1247 O O . GLU A 1 156 ? 14.233 10.792 -11.236 1.00 88.69 156 GLU A O 1
ATOM 1252 N N . THR A 1 157 ? 14.494 12.419 -9.728 1.00 91.56 157 THR A N 1
ATOM 1253 C CA . THR A 1 157 ? 15.872 12.071 -9.356 1.00 91.56 157 THR A CA 1
ATOM 1254 C C . THR A 1 157 ? 15.900 10.939 -8.325 1.00 91.56 157 THR A C 1
ATOM 1256 O O . THR A 1 157 ? 14.911 10.680 -7.642 1.00 91.56 157 THR A O 1
ATOM 1259 N N . LEU A 1 158 ? 17.056 10.282 -8.161 1.00 87.75 158 LEU A N 1
ATOM 1260 C CA . LEU A 1 158 ? 17.229 9.243 -7.135 1.00 87.75 158 LEU A CA 1
ATOM 1261 C C . LEU A 1 158 ? 16.928 9.772 -5.731 1.00 87.75 158 LEU A C 1
ATOM 1263 O O . LEU A 1 158 ? 16.200 9.137 -4.978 1.00 87.75 158 LEU A O 1
ATOM 1267 N N . LYS A 1 159 ? 17.429 10.968 -5.419 1.00 90.62 159 LYS A N 1
ATOM 1268 C CA . LYS A 1 159 ? 17.199 11.611 -4.128 1.00 90.62 159 LYS A CA 1
ATOM 1269 C C . LYS A 1 159 ? 15.710 11.868 -3.875 1.00 90.62 159 LYS A C 1
ATOM 1271 O O . LYS A 1 159 ? 15.209 11.517 -2.815 1.00 90.62 159 LYS A O 1
ATOM 1276 N N . GLU A 1 160 ? 14.996 12.435 -4.850 1.00 90.56 160 GLU A N 1
ATOM 1277 C CA . GLU A 1 160 ? 13.545 12.659 -4.736 1.00 90.56 160 GLU A CA 1
ATOM 1278 C C . GLU A 1 160 ? 12.781 11.338 -4.570 1.00 90.56 160 GLU A C 1
ATOM 1280 O O . GLU A 1 160 ? 11.830 11.266 -3.793 1.00 90.56 160 GLU A O 1
ATOM 1285 N N . HIS A 1 161 ? 13.206 10.281 -5.271 1.00 90.31 161 HIS A N 1
ATOM 1286 C CA . HIS A 1 161 ? 12.622 8.951 -5.133 1.00 90.31 161 HIS A CA 1
ATOM 1287 C C . HIS A 1 161 ? 12.807 8.398 -3.714 1.00 90.31 161 HIS A C 1
ATOM 1289 O O . HIS A 1 161 ? 11.833 7.979 -3.093 1.00 90.31 161 HIS A O 1
ATOM 1295 N N . GLU A 1 162 ? 14.028 8.429 -3.179 1.00 89.69 162 GLU A N 1
ATOM 1296 C CA . GLU A 1 162 ? 14.347 7.950 -1.827 1.00 89.69 162 GLU A CA 1
ATOM 1297 C C . GLU A 1 162 ? 13.603 8.740 -0.745 1.00 89.69 162 GLU A C 1
ATOM 1299 O O . GLU A 1 162 ? 12.977 8.144 0.133 1.00 89.69 162 GLU A O 1
ATOM 1304 N N . GLU A 1 163 ? 13.585 10.072 -0.846 1.00 91.94 163 GLU A N 1
ATOM 1305 C CA . GLU A 1 163 ? 12.830 10.939 0.065 1.00 91.94 163 GLU A CA 1
ATOM 1306 C C . GLU A 1 163 ? 11.328 10.625 0.022 1.00 91.94 163 GLU A C 1
ATOM 1308 O O . GLU A 1 163 ? 10.670 10.572 1.064 1.00 91.94 163 GLU A O 1
ATOM 1313 N N . LYS A 1 164 ? 10.778 10.344 -1.166 1.00 94.06 164 LYS A N 1
ATOM 1314 C CA . LYS A 1 164 ? 9.378 9.935 -1.335 1.00 94.06 164 LYS A CA 1
ATOM 1315 C C . LYS A 1 164 ? 9.091 8.574 -0.694 1.00 94.06 164 LYS A C 1
ATOM 1317 O O . LYS A 1 164 ? 8.040 8.421 -0.068 1.00 94.06 164 LYS A O 1
ATOM 1322 N N . LEU A 1 165 ? 9.980 7.589 -0.845 1.00 93.62 165 LEU A N 1
ATOM 1323 C CA . LEU A 1 165 ? 9.833 6.273 -0.208 1.00 93.62 165 LEU A CA 1
ATOM 1324 C C . LEU A 1 165 ? 9.851 6.387 1.315 1.00 93.62 165 LEU A C 1
ATOM 1326 O O . LEU A 1 165 ? 8.992 5.808 1.980 1.00 93.62 165 LEU A O 1
ATOM 1330 N N . GLU A 1 166 ? 10.782 7.170 1.854 1.00 94.62 166 GLU A N 1
ATOM 1331 C CA . GLU A 1 166 ? 10.900 7.391 3.291 1.00 94.62 166 GLU A CA 1
ATOM 1332 C C . GLU A 1 166 ? 9.686 8.147 3.841 1.00 94.62 166 GLU A C 1
ATOM 1334 O O . GLU A 1 166 ? 9.085 7.740 4.836 1.00 94.62 166 GLU A O 1
ATOM 1339 N N . ALA A 1 167 ? 9.232 9.191 3.144 1.00 95.75 167 ALA A N 1
ATOM 1340 C CA . ALA A 1 167 ? 8.011 9.895 3.512 1.00 95.75 167 ALA A CA 1
ATOM 1341 C C . ALA A 1 167 ? 6.791 8.960 3.490 1.00 95.75 167 ALA A C 1
ATOM 1343 O O . ALA A 1 167 ? 5.947 9.027 4.385 1.00 95.75 167 ALA A O 1
ATOM 1344 N N . PHE A 1 168 ? 6.692 8.058 2.512 1.00 97.69 168 PHE A N 1
ATOM 1345 C CA . PHE A 1 168 ? 5.622 7.064 2.482 1.00 97.69 168 PHE A CA 1
ATOM 1346 C C . PHE A 1 168 ? 5.710 6.093 3.671 1.00 97.69 168 PHE A C 1
ATOM 1348 O O . PHE A 1 168 ? 4.6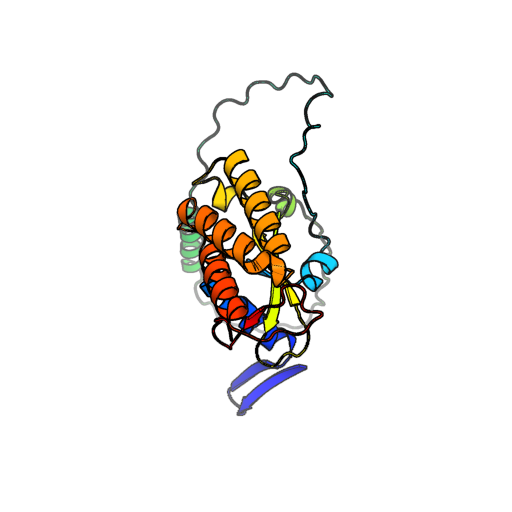97 5.851 4.328 1.00 97.69 168 PHE A O 1
ATOM 1355 N N . ARG A 1 169 ? 6.914 5.604 4.003 1.00 97.50 169 ARG A N 1
ATOM 1356 C CA . ARG A 1 169 ? 7.183 4.729 5.157 1.00 97.50 169 ARG A CA 1
ATOM 1357 C C . ARG A 1 169 ? 6.732 5.370 6.473 1.00 97.50 169 ARG A C 1
ATOM 1359 O O . ARG A 1 169 ? 5.980 4.746 7.217 1.00 97.50 169 ARG A O 1
ATOM 1366 N N . VAL A 1 170 ? 7.095 6.632 6.707 1.00 97.44 170 VAL A N 1
ATOM 1367 C CA . VAL A 1 170 ? 6.637 7.421 7.867 1.00 97.44 170 VAL A CA 1
ATOM 1368 C C . VAL A 1 170 ? 5.109 7.539 7.894 1.00 97.44 170 VAL A C 1
ATOM 1370 O O . VAL A 1 170 ? 4.487 7.420 8.949 1.00 97.44 170 VAL A O 1
ATOM 1373 N N . GLY A 1 171 ? 4.474 7.720 6.733 1.00 97.88 171 GLY A N 1
ATOM 1374 C CA . GLY A 1 171 ? 3.015 7.721 6.626 1.00 97.88 171 GLY A CA 1
ATOM 1375 C C . GLY A 1 171 ? 2.383 6.406 7.095 1.00 97.88 171 GLY A C 1
ATOM 1376 O O . GLY A 1 171 ? 1.376 6.438 7.802 1.00 97.88 171 GLY A O 1
ATOM 1377 N N . LEU A 1 172 ? 2.986 5.259 6.759 1.00 97.88 172 LEU A N 1
ATOM 1378 C CA . LEU A 1 172 ? 2.527 3.945 7.228 1.00 97.88 172 LEU A CA 1
ATOM 1379 C C . LEU A 1 172 ? 2.676 3.780 8.746 1.00 97.88 172 LEU A C 1
ATOM 1381 O O . LEU A 1 172 ? 1.798 3.199 9.379 1.00 97.88 172 LEU A O 1
ATOM 1385 N N . GLU A 1 173 ? 3.759 4.291 9.335 1.00 96.69 173 GLU A N 1
ATOM 1386 C CA . GLU A 1 173 ? 3.956 4.269 10.791 1.00 96.69 173 GLU A CA 1
ATOM 1387 C C . GLU A 1 173 ? 2.891 5.106 11.502 1.00 96.69 173 GLU A C 1
ATOM 1389 O O . GLU A 1 173 ? 2.245 4.625 12.431 1.00 96.69 173 GLU A O 1
ATOM 1394 N N . LEU A 1 174 ? 2.627 6.323 11.017 1.00 97.25 174 LEU A N 1
ATOM 1395 C CA . LEU A 1 174 ? 1.560 7.174 11.549 1.00 97.25 174 LEU A CA 1
ATOM 1396 C C . LEU A 1 174 ? 0.174 6.550 11.359 1.00 97.25 174 LEU A C 1
ATOM 1398 O O . LEU A 1 174 ? -0.715 6.763 12.181 1.00 97.25 174 LEU A O 1
ATOM 1402 N N . PHE A 1 175 ? -0.035 5.798 10.282 1.00 97.31 175 PHE A N 1
ATOM 1403 C CA . PHE A 1 175 ? -1.292 5.095 10.048 1.00 97.31 175 PHE A CA 1
ATOM 1404 C C . PHE A 1 175 ? -1.506 3.919 11.008 1.00 97.31 175 PHE A C 1
ATOM 1406 O O . PHE A 1 175 ? -2.637 3.497 11.178 1.00 97.31 175 PHE A O 1
ATOM 1413 N N . SER A 1 176 ? -0.462 3.393 11.650 1.00 94.25 176 SER A N 1
ATOM 1414 C CA . SER A 1 176 ? -0.550 2.160 12.445 1.00 94.25 176 SER A CA 1
ATOM 1415 C C . SER A 1 176 ? -1.205 2.306 13.828 1.00 94.25 176 SER A C 1
ATOM 1417 O O . SER A 1 176 ? -1.428 1.296 14.490 1.00 94.25 176 SER A O 1
ATOM 1419 N N . ASP A 1 177 ? -1.539 3.528 14.260 1.00 91.69 177 ASP A N 1
ATOM 1420 C CA . ASP A 1 177 ? -2.244 3.807 15.519 1.00 91.69 177 ASP A CA 1
ATOM 1421 C C . ASP A 1 177 ? -3.405 4.791 15.276 1.00 91.69 177 ASP A C 1
ATOM 1423 O O . ASP A 1 177 ? -3.266 5.827 14.616 1.00 91.69 177 ASP A O 1
ATOM 1427 N N . MET A 1 178 ? -4.575 4.487 15.845 1.00 90.50 178 MET A N 1
ATOM 1428 C CA . MET A 1 178 ? -5.760 5.344 15.768 1.00 90.50 178 MET A CA 1
ATOM 1429 C C . MET A 1 178 ? -5.504 6.771 16.272 1.00 90.50 178 MET A C 1
ATOM 1431 O O . MET A 1 178 ? -6.062 7.728 15.734 1.00 90.50 178 MET A O 1
ATOM 1435 N N . LYS A 1 179 ? -4.651 6.942 17.289 1.00 92.31 179 LYS A N 1
ATOM 1436 C CA . LYS A 1 179 ? -4.316 8.257 17.863 1.00 92.31 179 LYS A CA 1
ATOM 1437 C C . LYS A 1 179 ? -3.560 9.141 16.876 1.00 92.31 179 LYS A C 1
ATOM 1439 O O . LYS A 1 179 ? -3.665 10.365 16.948 1.00 92.31 179 LYS A O 1
ATOM 1444 N N . THR A 1 180 ? -2.802 8.535 15.967 1.00 95.69 180 THR A N 1
ATOM 1445 C CA . THR A 1 180 ? -1.974 9.233 14.979 1.00 95.69 180 THR A CA 1
ATOM 1446 C C . THR A 1 180 ? -2.641 9.344 13.611 1.00 95.69 180 THR A C 1
ATOM 1448 O O . THR A 1 180 ? -2.119 10.067 12.763 1.00 95.69 180 THR A O 1
ATOM 1451 N N . LEU A 1 181 ? -3.831 8.763 13.401 1.00 94.00 181 LEU A N 1
ATOM 1452 C CA . LEU A 1 181 ? -4.600 8.899 12.153 1.00 94.00 181 LEU A CA 1
ATOM 1453 C C . LEU A 1 181 ? -4.757 10.354 11.665 1.00 94.00 181 LEU A C 1
ATOM 1455 O O . LEU A 1 181 ? -4.589 10.583 10.465 1.00 94.00 181 LEU A O 1
ATOM 1459 N N . PRO A 1 182 ? -5.027 11.370 12.518 1.00 96.50 182 PRO A N 1
ATOM 1460 C CA . PRO A 1 182 ? -5.087 12.765 12.065 1.00 96.50 182 PRO A CA 1
ATOM 1461 C C . PRO A 1 182 ? -3.762 13.275 11.496 1.00 96.50 182 PRO A C 1
ATOM 1463 O O . PRO A 1 182 ? -3.750 14.001 10.499 1.00 96.50 182 PRO A O 1
ATOM 1466 N N . ALA A 1 183 ? -2.645 12.870 12.102 1.00 97.81 183 ALA A N 1
ATOM 1467 C CA . ALA A 1 183 ? -1.315 13.186 11.600 1.00 97.81 183 ALA A CA 1
ATOM 1468 C C . ALA A 1 183 ? -1.028 12.434 10.292 1.00 97.81 183 ALA A C 1
ATOM 1470 O O . ALA A 1 183 ? -0.543 13.049 9.344 1.00 97.81 183 ALA A O 1
ATOM 1471 N N . ALA A 1 184 ? -1.404 11.152 10.206 1.00 98.12 184 ALA A N 1
ATOM 1472 C CA . ALA A 1 184 ? -1.262 10.337 9.001 1.00 98.12 184 ALA A CA 1
ATOM 1473 C C . ALA A 1 184 ? -2.034 10.939 7.817 1.00 98.12 184 ALA A C 1
ATOM 1475 O O . ALA A 1 184 ? -1.473 11.101 6.736 1.00 98.12 184 ALA A O 1
ATOM 1476 N N . LEU A 1 185 ? -3.289 11.356 8.029 1.00 98.31 185 LEU A N 1
ATOM 1477 C CA . LEU A 1 185 ? -4.100 12.002 6.995 1.00 98.31 185 LEU A CA 1
ATOM 1478 C C . LEU A 1 185 ? -3.422 13.264 6.463 1.00 98.31 185 LEU A C 1
ATOM 1480 O O . LEU A 1 185 ? -3.275 13.416 5.252 1.00 98.31 185 LEU A O 1
ATOM 1484 N N . ARG A 1 186 ? -2.989 14.162 7.356 1.00 98.44 186 ARG A N 1
ATOM 1485 C CA . ARG A 1 186 ? -2.301 15.395 6.954 1.00 98.44 186 ARG A CA 1
ATOM 1486 C C . ARG A 1 186 ? -1.019 15.086 6.179 1.00 98.44 186 ARG A C 1
ATOM 1488 O O . ARG A 1 186 ? -0.750 15.740 5.173 1.00 98.44 186 ARG A O 1
ATOM 1495 N N . HIS A 1 187 ? -0.252 14.097 6.634 1.00 98.44 187 HIS A N 1
ATOM 1496 C CA . HIS A 1 187 ? 0.991 13.667 5.996 1.00 98.44 187 HIS A CA 1
ATOM 1497 C C . HIS A 1 187 ? 0.748 13.123 4.584 1.00 98.44 187 HIS A C 1
ATOM 1499 O O . HIS A 1 187 ? 1.343 13.607 3.623 1.00 98.44 187 HIS A O 1
ATOM 1505 N N . PHE A 1 188 ? -0.200 12.196 4.417 1.00 98.50 188 PHE A N 1
ATOM 1506 C CA . PHE A 1 188 ? -0.546 11.653 3.102 1.00 98.50 188 PHE A CA 1
ATOM 1507 C C . PHE A 1 188 ? -1.174 12.690 2.168 1.00 98.50 188 PHE A C 1
ATOM 1509 O O . PHE A 1 188 ? -0.932 12.631 0.967 1.00 98.50 188 PHE A O 1
ATOM 1516 N N . GLN A 1 189 ? -1.923 13.667 2.686 1.00 98.44 189 GLN A N 1
ATOM 1517 C CA . GLN A 1 189 ? -2.444 14.773 1.876 1.00 98.44 189 GLN A CA 1
ATOM 1518 C C . GLN A 1 189 ? -1.317 15.641 1.310 1.00 98.44 189 GLN A C 1
ATOM 1520 O O . GLN A 1 189 ? -1.351 15.995 0.133 1.00 98.44 189 GLN A O 1
ATOM 1525 N N . GLN A 1 190 ? -0.311 15.963 2.128 1.00 97.94 190 GLN A N 1
ATOM 1526 C CA . GLN A 1 190 ? 0.871 16.699 1.676 1.00 97.94 190 GLN A CA 1
ATOM 1527 C C . GLN A 1 1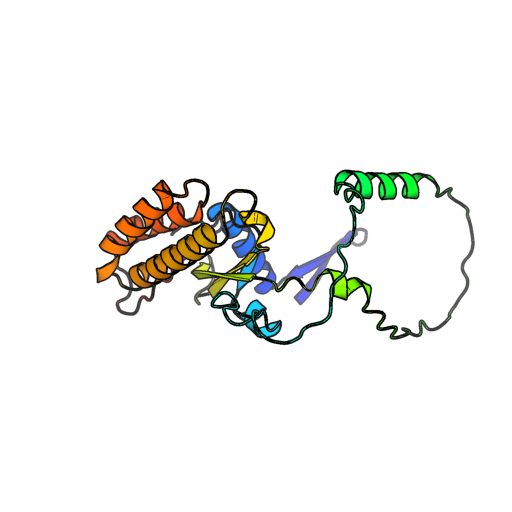90 ? 1.663 15.890 0.646 1.00 97.94 190 GLN A C 1
ATOM 1529 O O . GLN A 1 190 ? 2.016 16.419 -0.408 1.00 97.94 190 GLN A O 1
ATOM 1534 N N . LEU A 1 191 ? 1.874 14.598 0.912 1.00 97.06 191 LEU A N 1
ATOM 1535 C CA . LEU A 1 191 ? 2.601 13.711 0.011 1.00 97.06 191 LEU A CA 1
ATOM 1536 C C . LEU A 1 191 ? 1.867 13.533 -1.328 1.00 97.06 191 LEU A C 1
ATOM 1538 O O . LEU A 1 191 ? 2.476 13.643 -2.388 1.00 97.06 191 LEU A O 1
ATOM 1542 N N . HIS A 1 192 ? 0.544 13.356 -1.300 1.00 97.25 192 HIS A N 1
ATOM 1543 C CA . HIS A 1 192 ? -0.276 13.267 -2.506 1.00 97.25 192 HIS A CA 1
ATOM 1544 C C . HIS A 1 192 ? -0.275 14.574 -3.310 1.00 97.25 192 HIS A C 1
ATOM 1546 O O . HIS A 1 192 ? -0.207 14.534 -4.536 1.00 97.25 192 HIS A O 1
ATOM 1552 N N . ALA A 1 193 ? -0.313 15.732 -2.640 1.00 96.38 193 ALA A N 1
ATOM 1553 C CA . ALA A 1 193 ? -0.224 17.028 -3.309 1.00 96.38 193 ALA A CA 1
ATOM 1554 C C . ALA A 1 193 ? 1.129 17.220 -4.020 1.00 96.38 193 ALA A C 1
ATOM 1556 O O . ALA A 1 193 ? 1.164 17.783 -5.113 1.00 96.38 193 ALA A O 1
ATOM 1557 N N . ALA A 1 194 ? 2.222 16.724 -3.430 1.00 93.94 194 ALA A N 1
ATOM 1558 C CA . ALA A 1 194 ? 3.550 16.737 -4.042 1.00 93.94 194 ALA A CA 1
ATOM 1559 C C . ALA A 1 194 ? 3.695 15.708 -5.182 1.00 93.94 194 ALA A C 1
ATOM 1561 O O . ALA A 1 194 ? 4.370 15.978 -6.175 1.00 93.94 194 ALA A O 1
ATOM 1562 N N . HIS A 1 195 ? 3.026 14.553 -5.081 1.00 91.81 195 HIS A N 1
ATOM 1563 C CA . HIS A 1 195 ? 3.141 13.446 -6.037 1.00 91.81 195 HIS A CA 1
ATOM 1564 C C . HIS A 1 195 ? 1.766 12.937 -6.518 1.00 91.81 195 HIS A C 1
ATOM 1566 O O . HIS A 1 195 ? 1.386 11.789 -6.270 1.00 91.81 195 HIS A O 1
ATOM 1572 N N . PRO A 1 196 ? 1.009 13.739 -7.288 1.00 90.00 196 PRO A N 1
ATOM 1573 C CA . PRO A 1 196 ? -0.380 13.425 -7.644 1.00 90.00 196 PRO A CA 1
ATOM 1574 C C . PRO A 1 196 ? -0.553 12.184 -8.537 1.00 90.00 196 PRO A C 1
ATOM 1576 O O . PRO A 1 196 ? -1.670 11.693 -8.689 1.00 90.00 196 PRO A O 1
ATOM 1579 N N . ARG A 1 197 ? 0.530 11.667 -9.136 1.00 86.62 197 ARG A N 1
ATOM 1580 C CA . ARG A 1 197 ? 0.511 10.455 -9.980 1.00 86.62 197 ARG A CA 1
ATOM 1581 C C . ARG A 1 197 ? 0.530 9.154 -9.170 1.00 86.62 197 ARG A C 1
ATOM 1583 O O . ARG A 1 197 ? 0.181 8.111 -9.710 1.00 86.62 197 ARG A O 1
ATOM 1590 N N . GLU A 1 198 ? 0.922 9.208 -7.900 1.00 90.50 198 GLU A N 1
ATOM 1591 C CA . GLU A 1 198 ? 1.022 8.042 -7.016 1.00 90.50 198 GLU A CA 1
ATOM 1592 C C . GLU A 1 198 ? -0.332 7.811 -6.330 1.00 90.50 198 GLU A C 1
ATOM 1594 O O . GLU A 1 198 ? -0.639 8.378 -5.276 1.00 90.50 198 GLU A O 1
ATOM 1599 N N . ALA A 1 199 ? -1.183 6.990 -6.951 1.00 94.69 199 ALA A N 1
ATOM 1600 C CA . ALA A 1 199 ? -2.564 6.798 -6.502 1.00 94.69 199 ALA A CA 1
ATOM 1601 C C . ALA A 1 199 ? -2.665 6.202 -5.085 1.00 94.69 199 ALA A C 1
ATOM 1603 O O . ALA A 1 199 ? -3.618 6.503 -4.360 1.00 94.69 199 ALA A O 1
ATOM 1604 N N . ILE A 1 200 ? -1.659 5.438 -4.649 1.00 96.56 200 ILE A N 1
ATOM 1605 C CA . ILE A 1 200 ? -1.594 4.875 -3.297 1.00 96.56 200 ILE A CA 1
ATOM 1606 C C . ILE A 1 200 ? -1.610 5.941 -2.188 1.00 96.56 200 ILE A C 1
ATOM 1608 O O . ILE A 1 200 ? -2.171 5.712 -1.120 1.00 96.56 200 ILE A O 1
ATOM 1612 N N . MET A 1 201 ? -1.080 7.141 -2.429 1.00 96.69 201 MET A N 1
ATOM 1613 C CA . MET A 1 201 ? -1.094 8.211 -1.421 1.00 96.69 201 MET A CA 1
ATOM 1614 C C . MET A 1 201 ? -2.520 8.713 -1.169 1.00 96.69 201 MET A C 1
ATOM 1616 O O . MET A 1 201 ? -2.939 8.908 -0.028 1.00 96.69 201 MET A O 1
ATOM 1620 N N . ASN A 1 202 ? -3.305 8.854 -2.240 1.00 97.31 202 ASN A N 1
ATOM 1621 C CA . ASN A 1 202 ? -4.722 9.189 -2.136 1.00 97.31 202 ASN A CA 1
ATOM 1622 C C . ASN A 1 202 ? -5.536 8.032 -1.540 1.00 97.31 202 ASN A C 1
ATOM 1624 O O . ASN A 1 202 ? -6.477 8.262 -0.782 1.00 97.31 202 ASN A O 1
ATOM 1628 N N . PHE A 1 203 ? -5.169 6.784 -1.844 1.00 97.75 203 PHE A N 1
ATOM 1629 C CA . PHE A 1 203 ? -5.766 5.615 -1.199 1.00 97.75 203 PHE A CA 1
ATOM 1630 C C . PHE A 1 203 ? -5.624 5.695 0.330 1.00 97.75 203 PHE A C 1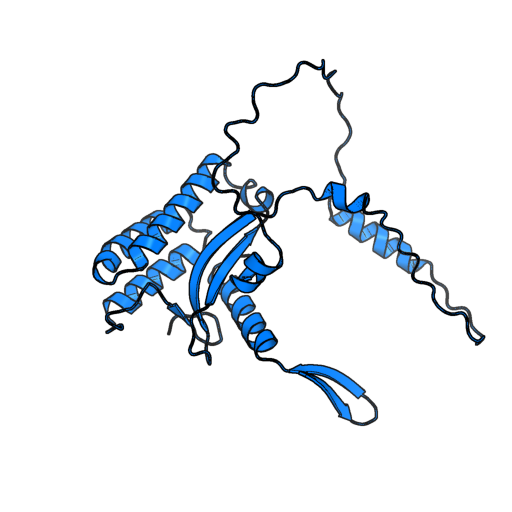
ATOM 1632 O O . PHE A 1 203 ? -6.622 5.582 1.039 1.00 97.75 203 PHE A O 1
ATOM 1639 N N . TYR A 1 204 ? -4.428 6.004 0.839 1.00 98.25 204 TYR A N 1
ATOM 1640 C CA . TYR A 1 204 ? -4.215 6.180 2.277 1.00 98.25 204 TYR A CA 1
ATOM 1641 C C . TYR A 1 204 ? -4.938 7.401 2.861 1.00 98.25 204 TYR A C 1
ATOM 1643 O O . TYR A 1 204 ? -5.433 7.320 3.984 1.00 98.25 204 TYR A O 1
ATOM 1651 N N . CYS A 1 205 ? -5.099 8.497 2.108 1.00 97.81 205 CYS A N 1
ATOM 1652 C CA . CYS A 1 205 ? -5.961 9.608 2.535 1.00 97.81 205 CYS A CA 1
ATOM 1653 C C . CYS A 1 205 ? -7.399 9.133 2.798 1.00 97.81 205 CYS A C 1
ATOM 1655 O O . CYS A 1 205 ? -7.973 9.439 3.845 1.00 97.81 205 CYS A O 1
ATOM 1657 N N . LYS A 1 206 ? -7.967 8.352 1.870 1.00 97.12 206 LYS A N 1
ATOM 1658 C CA . LYS A 1 206 ? -9.316 7.781 2.008 1.00 97.12 206 LYS A CA 1
ATOM 1659 C C . LYS A 1 206 ? -9.398 6.798 3.174 1.00 97.12 206 LYS A C 1
ATOM 1661 O O . LYS A 1 206 ? -10.365 6.849 3.928 1.00 97.12 206 LYS A O 1
ATOM 1666 N N . ALA A 1 207 ? -8.379 5.955 3.355 1.00 97.25 207 ALA A N 1
ATOM 1667 C CA . ALA A 1 207 ? -8.312 5.011 4.470 1.00 97.25 207 ALA A CA 1
ATOM 1668 C C . ALA A 1 207 ? -8.308 5.737 5.820 1.00 97.25 207 ALA A C 1
ATOM 1670 O O . ALA A 1 207 ? -9.106 5.410 6.694 1.00 97.25 207 ALA A O 1
ATOM 1671 N N . CYS A 1 208 ? -7.487 6.783 5.965 1.00 97.25 208 CYS A N 1
ATOM 1672 C CA . CYS A 1 208 ? -7.467 7.590 7.184 1.00 97.25 208 CYS A CA 1
ATOM 1673 C C . CYS A 1 208 ? -8.847 8.197 7.479 1.00 97.25 208 CYS A C 1
ATOM 1675 O O . CYS A 1 208 ? -9.312 8.152 8.612 1.00 97.25 208 CYS A O 1
ATOM 1677 N N . GLN A 1 209 ? -9.516 8.750 6.463 1.00 95.81 209 GLN A N 1
ATOM 1678 C CA . GLN A 1 209 ? -10.840 9.363 6.615 1.00 95.81 209 GLN A CA 1
ATOM 1679 C C . GLN A 1 209 ? -11.928 8.353 6.997 1.00 95.81 209 GLN A C 1
ATOM 1681 O O . GLN A 1 209 ? -12.784 8.669 7.826 1.00 95.81 209 GLN A O 1
ATOM 1686 N N . ALA A 1 210 ? -11.901 7.156 6.408 1.00 95.00 210 ALA A N 1
ATOM 1687 C CA . ALA A 1 210 ? -12.827 6.082 6.751 1.00 95.00 210 ALA A CA 1
ATOM 1688 C C . ALA A 1 210 ? -12.643 5.663 8.218 1.00 95.00 210 ALA A C 1
ATOM 1690 O O . ALA A 1 210 ? -13.591 5.688 9.002 1.00 95.00 210 ALA A O 1
ATOM 1691 N N . TYR A 1 211 ? -11.399 5.397 8.615 1.00 95.31 211 TYR A N 1
ATOM 1692 C CA . TYR A 1 211 ? -11.077 4.830 9.924 1.00 95.31 211 TYR A CA 1
ATOM 1693 C C . TYR A 1 211 ? -11.139 5.827 11.082 1.00 95.31 211 TYR A C 1
ATOM 1695 O O . TYR A 1 211 ? -11.352 5.421 12.219 1.00 95.31 211 TYR A O 1
ATOM 1703 N N . MET A 1 212 ? -11.065 7.136 10.819 1.00 91.31 212 MET A N 1
ATOM 1704 C CA . MET A 1 212 ? -11.360 8.159 11.835 1.00 91.31 212 MET A CA 1
ATOM 1705 C C . MET A 1 212 ? -12.795 8.098 12.365 1.00 91.31 212 MET A C 1
ATOM 1707 O O . MET A 1 212 ? -13.046 8.528 13.488 1.00 91.31 212 MET A O 1
ATOM 1711 N N . ASN A 1 213 ? -13.736 7.612 11.554 1.00 87.12 213 ASN A N 1
ATOM 1712 C CA . ASN A 1 213 ? -15.157 7.568 11.897 1.00 87.12 213 ASN A CA 1
ATOM 1713 C C . ASN A 1 213 ? -15.628 6.157 12.277 1.00 87.12 213 ASN A C 1
ATOM 1715 O O . ASN A 1 213 ? -16.811 5.956 12.555 1.00 87.12 213 ASN A O 1
ATOM 1719 N N . GLU A 1 214 ? -14.719 5.182 12.288 1.00 89.00 214 GLU A N 1
ATOM 1720 C CA . GLU A 1 214 ? -15.017 3.780 12.545 1.00 89.00 214 GLU A CA 1
ATOM 1721 C C . GLU A 1 214 ? -14.490 3.345 13.916 1.00 89.00 214 GLU A C 1
ATOM 1723 O O . GLU A 1 214 ? -13.476 3.833 14.417 1.00 89.00 214 GLU A O 1
ATOM 1728 N N . LYS A 1 215 ? -15.181 2.389 14.539 1.00 88.12 215 LYS A N 1
ATOM 1729 C CA . LYS A 1 215 ? -14.682 1.723 15.739 1.00 88.12 215 LYS A CA 1
ATOM 1730 C C . LYS A 1 215 ? -13.820 0.528 15.332 1.00 88.12 215 LYS A C 1
ATOM 1732 O O . LYS A 1 215 ? -14.346 -0.555 15.076 1.00 88.12 215 LYS A O 1
ATOM 1737 N N . LEU A 1 216 ? -12.509 0.738 15.285 1.00 89.94 216 LEU A N 1
ATOM 1738 C CA . LEU A 1 216 ? -11.527 -0.315 15.032 1.00 89.94 216 LEU A CA 1
ATOM 1739 C C . LEU A 1 216 ? -11.205 -1.114 16.313 1.00 89.94 216 LEU A C 1
ATOM 1741 O O . LEU A 1 216 ? -11.522 -0.659 17.416 1.00 89.94 216 LEU A O 1
ATOM 1745 N N . PRO A 1 217 ? -10.617 -2.319 16.188 1.00 91.12 217 PRO A N 1
ATOM 1746 C CA . PRO A 1 217 ? -10.083 -3.067 17.326 1.00 91.12 217 PRO A CA 1
ATOM 1747 C C . PRO A 1 217 ? -9.000 -2.288 18.088 1.00 91.12 217 PRO A C 1
ATOM 1749 O O . PRO A 1 217 ? -8.220 -1.562 17.478 1.00 91.12 217 PRO A O 1
ATOM 1752 N N . ASP A 1 218 ? -8.911 -2.490 19.406 1.00 87.62 218 ASP A N 1
ATOM 1753 C CA . ASP A 1 218 ? -7.903 -1.828 20.254 1.00 87.62 218 ASP A CA 1
ATOM 1754 C C . ASP A 1 218 ? -6.460 -2.237 19.895 1.00 87.62 218 ASP A C 1
ATOM 1756 O O . ASP A 1 218 ? -5.513 -1.508 20.180 1.00 87.62 218 ASP A O 1
ATOM 1760 N N . ASP A 1 219 ? -6.290 -3.412 19.283 1.00 89.44 219 ASP A N 1
ATOM 1761 C CA . ASP A 1 219 ? -5.018 -3.989 18.847 1.00 89.44 219 ASP A CA 1
ATOM 1762 C C . ASP A 1 219 ? -4.750 -3.813 17.345 1.00 89.44 219 ASP A C 1
ATOM 1764 O O . ASP A 1 219 ? -3.847 -4.460 16.814 1.00 89.44 219 ASP A O 1
ATOM 1768 N N . TRP A 1 220 ? -5.519 -2.957 16.667 1.00 94.19 220 TRP A N 1
ATOM 1769 C CA . TRP A 1 220 ? -5.326 -2.634 15.256 1.00 94.19 220 TRP A CA 1
ATOM 1770 C C . TRP A 1 220 ? -3.943 -2.021 15.004 1.00 94.19 220 TRP A C 1
ATOM 1772 O O . TRP A 1 220 ? -3.503 -1.140 15.743 1.00 94.19 220 TRP A O 1
ATOM 1782 N N . LYS A 1 221 ? -3.263 -2.480 13.948 1.00 92.31 221 LYS A N 1
ATOM 1783 C CA . LYS A 1 221 ? -1.879 -2.104 13.604 1.00 92.31 221 LYS A CA 1
ATOM 1784 C C . LYS A 1 221 ? -1.748 -1.609 12.167 1.00 92.31 221 LYS A C 1
ATOM 1786 O O . LYS A 1 221 ? -0.712 -1.788 11.523 1.00 92.31 221 LYS A O 1
ATOM 1791 N N . GLY A 1 222 ? -2.796 -0.976 11.646 1.00 94.81 222 GLY A N 1
ATOM 1792 C CA . GLY A 1 222 ? -2.800 -0.458 10.280 1.00 94.81 222 GLY A CA 1
ATOM 1793 C C . GLY A 1 222 ? -3.332 -1.440 9.236 1.00 94.81 222 GLY A C 1
ATOM 1794 O O . GLY A 1 222 ? -3.073 -1.243 8.050 1.00 94.81 222 GLY A O 1
ATOM 1795 N N . GLU A 1 223 ? -4.049 -2.501 9.625 1.00 96.62 223 GLU A N 1
ATOM 1796 C CA . GLU A 1 223 ? -4.669 -3.417 8.666 1.00 96.62 223 GLU A CA 1
ATOM 1797 C C . GLU A 1 223 ? -5.812 -2.740 7.904 1.00 96.62 223 GLU A C 1
ATOM 1799 O O . GLU A 1 223 ? -6.765 -2.237 8.502 1.00 96.62 223 GLU A O 1
ATOM 1804 N N . ILE A 1 224 ? -5.765 -2.795 6.573 1.00 96.88 224 ILE A N 1
ATOM 1805 C CA . ILE A 1 224 ? -6.808 -2.248 5.702 1.00 96.88 224 ILE A CA 1
ATOM 1806 C C . ILE A 1 224 ? -7.642 -3.385 5.122 1.00 96.88 224 ILE A C 1
ATOM 1808 O O . ILE A 1 224 ? -7.138 -4.271 4.423 1.00 96.88 224 ILE A O 1
ATOM 1812 N N . LYS A 1 225 ? -8.949 -3.362 5.385 1.00 95.38 225 LYS A N 1
ATOM 1813 C CA . LYS A 1 225 ? -9.897 -4.304 4.778 1.00 95.38 225 LYS A CA 1
ATOM 1814 C C . LYS A 1 225 ? -10.261 -3.837 3.377 1.00 95.38 225 LYS A C 1
ATOM 1816 O O . LYS A 1 225 ? -10.622 -2.681 3.186 1.00 95.38 225 LYS A O 1
ATOM 1821 N N . THR A 1 226 ? -10.189 -4.750 2.410 1.00 95.75 226 THR A N 1
ATOM 1822 C CA . THR A 1 226 ? -10.498 -4.445 1.007 1.00 95.75 226 THR A CA 1
ATOM 1823 C C . THR A 1 226 ? -11.568 -5.359 0.432 1.00 95.75 226 THR A C 1
ATOM 1825 O O . THR A 1 226 ? -11.727 -6.521 0.829 1.00 95.75 226 THR A O 1
ATOM 1828 N N . ASP A 1 227 ? -12.324 -4.823 -0.519 1.00 94.31 227 ASP A N 1
ATOM 1829 C CA . ASP A 1 227 ? -13.361 -5.536 -1.242 1.00 94.31 227 ASP A CA 1
ATOM 1830 C C . ASP A 1 227 ? -12.778 -6.377 -2.404 1.00 94.31 227 ASP A C 1
ATOM 1832 O O . ASP A 1 227 ? -11.597 -6.729 -2.445 1.00 94.31 227 ASP A O 1
ATOM 1836 N N . LYS A 1 228 ? -13.628 -6.795 -3.350 1.00 90.25 228 LYS A N 1
ATOM 1837 C CA . LYS A 1 228 ? -13.171 -7.561 -4.516 1.00 90.25 228 LYS A CA 1
ATOM 1838 C C . LYS A 1 228 ? -12.426 -6.710 -5.550 1.00 90.25 228 LYS A C 1
ATOM 1840 O O . LYS A 1 228 ? -11.654 -7.289 -6.320 1.00 90.25 228 LYS A O 1
ATOM 1845 N N . SER A 1 229 ? -12.697 -5.412 -5.571 1.00 90.50 229 SER A N 1
ATOM 1846 C CA . SER A 1 229 ? -12.219 -4.411 -6.524 1.00 90.50 229 SER A CA 1
ATOM 1847 C C . SER A 1 229 ? -10.946 -3.711 -6.042 1.00 90.50 229 SER A C 1
ATOM 1849 O O . SER A 1 229 ? -10.260 -3.090 -6.849 1.00 90.50 229 SER A O 1
ATOM 1851 N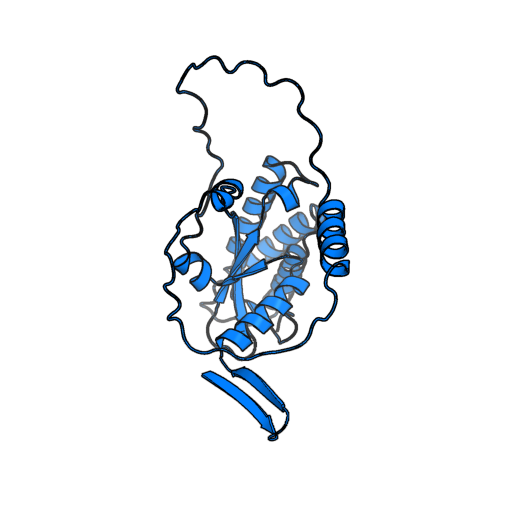 N . GLY A 1 230 ? -10.606 -3.869 -4.760 1.00 89.00 230 GLY A N 1
ATOM 1852 C CA . GLY A 1 230 ? -9.470 -3.218 -4.115 1.00 89.00 230 GLY A CA 1
ATOM 1853 C C . GLY A 1 230 ? -9.842 -1.928 -3.382 1.00 89.00 230 GLY A C 1
ATOM 1854 O O . GLY A 1 230 ? -8.947 -1.202 -2.959 1.00 89.00 230 GLY A O 1
ATOM 1855 N N . ASP A 1 231 ? -11.137 -1.649 -3.224 1.00 92.75 231 ASP A N 1
ATOM 1856 C CA . ASP A 1 231 ? -11.642 -0.507 -2.468 1.00 92.75 231 ASP A CA 1
ATOM 1857 C C . ASP A 1 231 ? -11.700 -0.829 -0.970 1.00 92.75 231 ASP A C 1
ATOM 1859 O O . ASP A 1 231 ? -11.831 -1.991 -0.574 1.00 92.75 231 ASP A O 1
ATOM 1863 N N . ILE A 1 232 ? -11.595 0.208 -0.138 1.00 93.56 232 ILE A N 1
ATOM 1864 C CA . ILE A 1 232 ? -11.646 0.102 1.327 1.00 93.56 232 ILE A CA 1
ATOM 1865 C C . ILE A 1 232 ? -13.076 -0.250 1.755 1.00 93.56 232 ILE A C 1
ATOM 1867 O O . ILE A 1 232 ? -14.033 0.335 1.242 1.00 93.56 232 ILE A O 1
ATOM 1871 N N . LEU A 1 233 ? -13.199 -1.214 2.670 1.00 88.06 233 LEU A N 1
ATOM 1872 C CA . LEU A 1 233 ? -14.463 -1.619 3.295 1.00 88.06 233 LEU A CA 1
ATOM 1873 C C . LEU A 1 233 ? -14.744 -0.850 4.580 1.00 88.06 233 LEU A C 1
ATOM 1875 O O . LEU A 1 233 ? -13.760 -0.604 5.312 1.00 88.06 233 LEU A O 1
#

pLDDT: mean 72.08, std 25.84, range [25.72, 98.5]

Secondary structure (DSSP, 8-state):
-EEEEEETTEEEEEE--HHHHHHHHHHHHHHHHT-S-EEEHHHHHHTT-----S--TT-SSS-------------PPPHHHHHHHHHHHGGG---------------------GGGGGGG--PPEEEEEEEEE-TT-SS-EEEEEEE-HHHHTTTS-HHHHHHHHHHHHHHHHHHTSGGGHHHHHHHHHHHHHH-TT-HHHHHHHHHHHHHHTS---TT--SEEEB-SSS-B-